Protein AF-A0AAE2ZMK6-F1 (afdb_monomer_lite)

Radius of gyration: 24.0 Å; chains: 1; bounding box: 60×50×77 Å

Secondary structure (DSSP, 8-state):
---HHHHHHHHHHHHT--HHHHHS---SHHHHHHHHHHHHHHHHHS---HHHHHHHTTT--HHHHHHHHHHHHHHTTT-HHHHHHHHHHHHHHHHHHHHGGGGGS-HHHHHHHHHTS-TTPPP---HHHHHHHHHHHHHHHHHHHHHHHHHHHHHH--PPPPPTTS---HHHHHHHHHHHHHHHHHHHTT--PPP--------

Foldseek 3Di:
DFDLLVLLVLLCVLLVHDSCLLLDPDDDCSSLVSVLLSLLLCVVVDVDQLQNSCVSSVNHDSVSSVVSNVVLVVVLVPDVVSVVSSVVSNVVRVVVVVLVVLVPPPLVVLVCCVVVDDPPDDDPQDPSSVSNNVVVVVVVVVVLVVLVVVLVVVVPDPDPDPDPPDPCPVVVVVVVVSVVSVVVSCVVVPPDDDDPPDDDDDD

Structure (mmCIF, N/CA/C/O backbone):
data_AF-A0AAE2ZMK6-F1
#
_entry.id   AF-A0AAE2ZMK6-F1
#
loop_
_atom_site.group_PDB
_atom_site.id
_atom_site.type_symbol
_atom_site.label_atom_id
_atom_site.label_alt_id
_atom_site.label_comp_id
_atom_site.label_asym_id
_atom_site.label_entity_id
_atom_site.label_seq_id
_atom_site.pdbx_PDB_ins_code
_atom_site.Cartn_x
_atom_site.Cartn_y
_atom_site.Cartn_z
_atom_site.occupancy
_atom_site.B_iso_or_equiv
_atom_site.auth_seq_id
_atom_site.auth_comp_id
_atom_site.auth_asym_id
_atom_site.auth_atom_id
_atom_site.pdbx_PDB_model_num
ATOM 1 N N . MET A 1 1 ? 10.829 8.220 -4.844 1.00 60.91 1 MET A N 1
ATOM 2 C CA . MET A 1 1 ? 9.551 8.594 -4.185 1.00 60.91 1 MET A CA 1
ATOM 3 C C . MET A 1 1 ? 8.570 7.448 -4.369 1.00 60.91 1 MET A C 1
ATOM 5 O O . MET A 1 1 ? 8.388 7.018 -5.501 1.00 60.91 1 MET A O 1
ATOM 9 N N . MET A 1 2 ? 7.989 6.928 -3.285 1.00 79.31 2 MET A N 1
ATOM 10 C CA . MET A 1 2 ? 7.072 5.781 -3.341 1.00 79.31 2 MET A CA 1
ATOM 11 C C . MET A 1 2 ? 5.738 6.165 -4.005 1.00 79.31 2 MET A C 1
ATOM 13 O O . MET A 1 2 ? 5.157 7.197 -3.671 1.00 79.31 2 MET A O 1
ATOM 17 N N . ARG A 1 3 ? 5.251 5.342 -4.944 1.00 87.00 3 ARG A N 1
ATOM 18 C CA . ARG A 1 3 ? 3.967 5.551 -5.639 1.00 87.00 3 ARG A CA 1
ATOM 19 C C . ARG A 1 3 ? 2.811 4.945 -4.839 1.00 87.00 3 ARG A C 1
ATOM 21 O O . ARG A 1 3 ? 2.956 3.864 -4.276 1.00 87.00 3 ARG A O 1
ATOM 28 N N . ILE A 1 4 ? 1.639 5.587 -4.869 1.00 91.12 4 ILE A N 1
ATOM 29 C CA . ILE A 1 4 ? 0.419 5.090 -4.197 1.00 91.12 4 ILE A CA 1
ATOM 30 C C . ILE A 1 4 ? 0.032 3.690 -4.708 1.00 91.12 4 ILE A C 1
ATOM 32 O O . ILE A 1 4 ? -0.331 2.826 -3.915 1.00 91.12 4 ILE A O 1
ATOM 36 N N . ALA A 1 5 ? 0.198 3.431 -6.011 1.00 88.50 5 ALA A N 1
ATOM 37 C CA . ALA A 1 5 ? -0.064 2.121 -6.614 1.00 88.50 5 ALA A CA 1
ATOM 38 C C . ALA A 1 5 ? 0.729 0.982 -5.943 1.00 88.50 5 ALA A C 1
ATOM 40 O O . ALA A 1 5 ? 0.173 -0.080 -5.680 1.00 88.50 5 ALA A O 1
ATOM 41 N N . ASN A 1 6 ? 1.991 1.221 -5.572 1.00 89.44 6 ASN A N 1
ATOM 42 C CA . ASN A 1 6 ? 2.826 0.216 -4.908 1.00 89.44 6 ASN A CA 1
ATOM 43 C C . ASN A 1 6 ? 2.315 -0.097 -3.495 1.00 89.44 6 ASN A C 1
ATOM 45 O O . ASN A 1 6 ? 2.388 -1.239 -3.043 1.00 89.44 6 ASN A O 1
ATOM 49 N N . ILE A 1 7 ? 1.780 0.909 -2.796 1.00 93.88 7 ILE A N 1
ATOM 50 C CA . ILE A 1 7 ? 1.168 0.732 -1.473 1.00 93.88 7 ILE A CA 1
ATOM 51 C C . ILE A 1 7 ? -0.113 -0.095 -1.605 1.00 93.88 7 ILE A C 1
ATOM 53 O O . ILE A 1 7 ? -0.292 -1.052 -0.856 1.00 93.88 7 ILE A O 1
ATOM 57 N N . ILE A 1 8 ? -0.965 0.219 -2.586 1.00 93.69 8 ILE A N 1
ATOM 58 C CA . ILE A 1 8 ? -2.185 -0.551 -2.877 1.00 93.69 8 ILE A CA 1
ATOM 59 C C . ILE A 1 8 ? -1.835 -2.011 -3.178 1.00 93.69 8 ILE A C 1
ATOM 61 O O . ILE A 1 8 ? -2.408 -2.905 -2.562 1.00 93.69 8 ILE A O 1
ATOM 65 N N . HIS A 1 9 ? -0.849 -2.251 -4.045 1.00 90.75 9 HIS A N 1
ATOM 66 C CA . HIS A 1 9 ? -0.381 -3.594 -4.384 1.00 90.75 9 HIS A CA 1
ATOM 67 C C . HIS A 1 9 ? 0.129 -4.366 -3.158 1.00 90.75 9 HIS A C 1
ATOM 69 O O . HIS A 1 9 ? -0.245 -5.510 -2.913 1.00 90.75 9 HIS A O 1
ATOM 75 N N . THR A 1 10 ? 0.929 -3.706 -2.322 1.00 91.62 10 THR A N 1
ATOM 76 C CA . THR A 1 10 ? 1.458 -4.287 -1.082 1.00 91.62 10 THR A CA 1
ATOM 77 C C . THR A 1 10 ? 0.346 -4.720 -0.127 1.00 91.62 10 THR A C 1
ATOM 79 O O . THR A 1 10 ? 0.412 -5.796 0.467 1.00 91.62 10 THR A O 1
ATOM 82 N N . VAL A 1 11 ? -0.685 -3.886 0.019 1.00 95.38 11 VAL A N 1
ATOM 83 C CA . VAL A 1 11 ? -1.840 -4.188 0.869 1.00 95.38 11 VAL A CA 1
ATOM 84 C C . VAL A 1 11 ? -2.698 -5.296 0.265 1.00 95.38 11 VAL A C 1
ATOM 86 O O . VAL A 1 11 ? -3.149 -6.165 1.010 1.00 95.38 11 VAL A O 1
ATOM 89 N N . ALA A 1 12 ? -2.894 -5.300 -1.055 1.00 92.75 12 ALA A N 1
ATOM 90 C CA . ALA A 1 12 ? -3.615 -6.347 -1.777 1.00 92.75 12 ALA A CA 1
ATOM 91 C C . ALA A 1 12 ? -3.023 -7.730 -1.474 1.00 92.75 12 ALA A C 1
ATOM 93 O O . ALA A 1 12 ? -3.721 -8.589 -0.937 1.00 92.75 12 ALA A O 1
ATOM 94 N N . ILE A 1 13 ? -1.707 -7.891 -1.664 1.00 88.56 13 ILE A N 1
ATOM 95 C CA . ILE A 1 13 ? -0.992 -9.144 -1.374 1.00 88.56 13 ILE A CA 1
ATOM 96 C C . ILE A 1 13 ? -1.178 -9.570 0.087 1.00 88.56 13 ILE A C 1
ATOM 98 O O . ILE A 1 13 ? -1.519 -10.717 0.363 1.00 88.56 13 ILE A O 1
ATOM 102 N N . ALA A 1 14 ? -0.976 -8.656 1.039 1.00 90.00 14 ALA A N 1
ATOM 103 C CA . ALA A 1 14 ? -1.010 -9.006 2.460 1.00 90.00 14 ALA A CA 1
ATOM 104 C C . ALA A 1 14 ? -2.415 -9.318 2.995 1.00 90.00 14 ALA A C 1
ATOM 106 O O . ALA A 1 14 ? -2.553 -10.023 3.992 1.00 90.00 14 ALA A O 1
ATOM 107 N N . THR A 1 15 ? -3.453 -8.762 2.370 1.00 89.69 15 THR A N 1
ATOM 108 C CA . THR A 1 15 ? -4.850 -8.959 2.787 1.00 89.69 15 THR A CA 1
ATOM 109 C C . THR A 1 15 ? -5.580 -10.013 1.958 1.00 89.69 15 THR A C 1
ATOM 111 O O . THR A 1 15 ? -6.680 -10.411 2.337 1.00 89.69 15 THR A O 1
ATOM 114 N N . GLY A 1 16 ? -4.989 -10.466 0.847 1.00 90.12 16 GLY A N 1
ATOM 115 C CA . GLY A 1 16 ? -5.628 -11.352 -0.126 1.00 90.12 16 GLY A CA 1
ATOM 116 C C . GLY A 1 16 ? -6.741 -10.679 -0.938 1.00 90.12 16 GLY A C 1
ATOM 117 O O . GLY A 1 16 ? -7.545 -11.375 -1.553 1.00 90.12 16 GLY A O 1
ATOM 118 N N . ALA A 1 17 ? -6.830 -9.347 -0.910 1.00 90.69 17 ALA A N 1
ATOM 119 C CA . ALA A 1 17 ? -7.806 -8.585 -1.683 1.00 90.69 17 ALA A CA 1
ATOM 120 C C . ALA A 1 17 ? -7.263 -8.259 -3.080 1.00 90.69 17 ALA A C 1
ATOM 122 O O . ALA A 1 17 ? -6.061 -8.067 -3.249 1.00 90.69 17 ALA A O 1
ATOM 123 N N . ASP A 1 18 ? -8.149 -8.123 -4.066 1.00 89.56 18 ASP A N 1
ATOM 124 C CA . ASP A 1 18 ? -7.772 -7.607 -5.382 1.00 89.56 18 ASP A CA 1
ATOM 125 C C . ASP A 1 18 ? -7.446 -6.103 -5.290 1.00 89.56 18 ASP A C 1
ATOM 127 O O . ASP A 1 18 ? -8.114 -5.342 -4.577 1.00 89.56 18 ASP A O 1
ATOM 131 N N . MET A 1 19 ? -6.430 -5.647 -6.029 1.00 91.06 19 MET A N 1
ATOM 132 C CA . MET A 1 19 ? -6.110 -4.223 -6.130 1.00 91.06 19 MET A CA 1
ATOM 133 C C . MET A 1 19 ? -7.313 -3.408 -6.602 1.00 91.06 19 MET A C 1
ATOM 135 O O . MET A 1 19 ? -7.592 -2.355 -6.031 1.00 91.06 19 MET A O 1
ATOM 139 N N . LEU A 1 20 ? -8.044 -3.893 -7.608 1.00 90.62 20 LEU A N 1
ATOM 140 C CA . LEU A 1 20 ? -9.212 -3.209 -8.157 1.00 90.62 20 LEU A CA 1
ATOM 141 C C . LEU A 1 20 ? -10.307 -3.059 -7.103 1.00 90.62 20 LEU A C 1
ATOM 143 O O . LEU A 1 20 ? -10.926 -2.001 -7.007 1.00 90.62 20 LEU A O 1
ATOM 147 N N . ASP A 1 21 ? -10.500 -4.067 -6.255 1.00 91.00 21 ASP A N 1
ATOM 148 C CA . ASP A 1 21 ? -11.472 -4.011 -5.166 1.00 91.00 21 ASP A CA 1
ATOM 149 C C . ASP A 1 21 ? -11.091 -2.963 -4.107 1.00 91.00 21 ASP A C 1
ATOM 151 O O . ASP A 1 21 ? -11.966 -2.240 -3.605 1.00 91.00 21 ASP A O 1
ATOM 155 N N . ILE A 1 22 ? -9.794 -2.812 -3.817 1.00 94.19 22 ILE A N 1
ATOM 156 C CA . ILE A 1 22 ? -9.275 -1.773 -2.918 1.00 94.19 22 ILE A CA 1
ATOM 157 C C . ILE A 1 22 ? -9.597 -0.373 -3.452 1.00 94.19 22 ILE A C 1
ATOM 159 O O . ILE A 1 22 ? -10.013 0.482 -2.668 1.00 94.19 22 ILE A O 1
ATOM 163 N N . VAL A 1 23 ? -9.461 -0.133 -4.759 1.00 93.62 23 VAL A N 1
ATOM 164 C CA . VAL A 1 23 ? -9.741 1.187 -5.361 1.00 93.62 23 VAL A CA 1
ATOM 165 C C . VAL A 1 23 ? -11.221 1.393 -5.708 1.00 93.62 23 VAL A C 1
ATOM 167 O O . VAL A 1 23 ? -11.651 2.528 -5.883 1.00 93.62 23 VAL A O 1
ATOM 170 N N . SER A 1 24 ? -12.010 0.322 -5.806 1.00 91.19 24 SER A N 1
ATOM 171 C CA . SER A 1 24 ? -13.417 0.380 -6.221 1.00 91.19 24 SER A CA 1
ATOM 172 C C . SER A 1 24 ? -14.329 1.138 -5.245 1.00 91.19 24 SER A C 1
ATOM 174 O O . SER A 1 24 ? -13.993 1.408 -4.090 1.00 91.19 24 SER A O 1
ATOM 176 N N . ASP A 1 25 ? -15.552 1.417 -5.691 1.00 89.81 25 ASP A N 1
ATOM 177 C CA . ASP A 1 25 ? -16.647 1.930 -4.865 1.00 89.81 25 ASP A CA 1
ATOM 178 C C . ASP A 1 25 ? -17.393 0.831 -4.080 1.00 89.81 25 ASP A C 1
ATOM 180 O O . ASP A 1 25 ? -18.317 1.135 -3.313 1.00 89.81 25 ASP A O 1
ATOM 184 N N . ARG A 1 26 ? -16.983 -0.443 -4.222 1.00 90.19 26 ARG A N 1
ATOM 185 C CA . ARG A 1 26 ? -17.627 -1.575 -3.549 1.00 90.19 26 ARG A CA 1
ATOM 186 C C . ARG A 1 26 ? -17.621 -1.375 -2.042 1.00 90.19 26 ARG A C 1
ATOM 188 O O . ARG A 1 26 ? -16.618 -0.987 -1.425 1.00 90.19 26 ARG A O 1
ATOM 195 N N . ARG A 1 27 ? -18.777 -1.654 -1.445 1.00 87.00 27 ARG A N 1
ATOM 196 C CA . ARG A 1 27 ? -19.050 -1.470 -0.019 1.00 87.00 27 ARG A CA 1
ATOM 197 C C . ARG A 1 27 ? -19.086 -2.819 0.683 1.00 87.00 27 ARG A C 1
ATOM 199 O O . ARG A 1 27 ? -19.459 -3.827 0.097 1.00 87.00 27 ARG A O 1
ATOM 206 N N . GLY A 1 28 ? -18.728 -2.817 1.959 1.00 90.94 28 GLY A N 1
ATOM 207 C CA . GLY A 1 28 ? -18.725 -4.006 2.806 1.00 90.94 28 GLY A CA 1
ATOM 208 C C . GLY A 1 28 ? -17.393 -4.174 3.538 1.00 90.94 28 GLY A C 1
ATOM 209 O O . GLY A 1 28 ? -16.380 -3.644 3.081 1.00 90.94 28 GLY A O 1
ATOM 210 N N . PRO A 1 29 ? -17.363 -4.891 4.675 1.00 88.69 29 PRO A N 1
ATOM 211 C CA . PRO A 1 29 ? -16.167 -4.993 5.513 1.00 88.69 29 PRO A CA 1
ATOM 212 C C . PRO A 1 29 ? -14.964 -5.607 4.786 1.00 88.69 29 PRO A C 1
ATOM 214 O O . PRO A 1 29 ? -13.842 -5.147 4.985 1.00 88.69 29 PRO A O 1
ATOM 217 N N . ALA A 1 30 ? -15.215 -6.592 3.916 1.00 89.06 30 ALA A N 1
ATOM 218 C CA . ALA A 1 30 ? -14.191 -7.297 3.146 1.00 89.06 30 ALA A CA 1
ATOM 219 C C . ALA A 1 30 ? -13.421 -6.382 2.178 1.00 89.06 30 ALA A C 1
ATOM 221 O O . ALA A 1 30 ? -12.231 -6.580 1.977 1.00 89.06 30 ALA A O 1
ATOM 222 N N . PHE A 1 31 ? -14.070 -5.344 1.640 1.00 92.62 31 PHE A N 1
ATOM 223 C CA . PHE A 1 31 ? -13.451 -4.382 0.718 1.00 92.62 31 PHE A CA 1
ATOM 224 C C . PHE A 1 31 ? -12.986 -3.114 1.443 1.00 92.62 31 PHE A C 1
ATOM 226 O O . PHE A 1 31 ? -11.905 -2.583 1.191 1.00 92.62 31 PHE A O 1
ATOM 233 N N . ALA A 1 32 ? -13.793 -2.634 2.394 1.00 93.81 32 ALA A N 1
ATOM 234 C CA . ALA A 1 32 ? -13.528 -1.396 3.111 1.00 93.81 32 ALA A CA 1
ATOM 235 C C . ALA A 1 32 ? -12.319 -1.509 4.047 1.00 93.81 32 ALA A C 1
ATOM 237 O O . ALA A 1 32 ? -11.568 -0.546 4.172 1.00 93.81 32 ALA A O 1
ATOM 238 N N . ARG A 1 33 ? -12.102 -2.660 4.703 1.00 94.88 33 ARG A N 1
ATOM 239 C CA . ARG A 1 33 ? -10.979 -2.817 5.641 1.00 94.88 33 ARG A CA 1
ATOM 240 C C . ARG A 1 33 ? -9.619 -2.754 4.922 1.00 94.88 33 ARG A C 1
ATOM 242 O O . ARG A 1 33 ? -8.824 -1.902 5.321 1.00 94.88 33 ARG A O 1
ATOM 249 N N . PRO A 1 34 ? -9.359 -3.517 3.839 1.00 96.62 34 PRO A N 1
ATOM 250 C CA . PRO A 1 34 ? -8.149 -3.345 3.027 1.00 96.62 34 PRO A CA 1
ATOM 251 C C . PRO A 1 34 ? -7.987 -1.922 2.477 1.00 96.62 34 PRO A C 1
ATOM 253 O O . PRO A 1 34 ? -6.903 -1.347 2.562 1.00 96.62 34 PRO A O 1
ATOM 256 N N . ARG A 1 35 ? -9.076 -1.299 2.001 1.00 97.00 35 ARG A N 1
ATOM 257 C CA . ARG A 1 35 ? -9.066 0.089 1.510 1.00 97.00 35 ARG A CA 1
ATOM 258 C C . ARG A 1 35 ? -8.652 1.101 2.571 1.00 97.00 35 ARG A C 1
ATOM 260 O O . ARG A 1 35 ? -7.802 1.948 2.309 1.00 97.00 35 ARG A O 1
ATOM 267 N N . HIS A 1 36 ? -9.209 1.007 3.776 1.00 97.25 36 HIS A N 1
ATOM 268 C CA . HIS A 1 36 ? -8.837 1.900 4.869 1.00 97.25 36 HIS A CA 1
ATOM 269 C C . HIS A 1 36 ? -7.377 1.705 5.288 1.00 97.25 36 HIS A C 1
ATOM 271 O O . HIS A 1 36 ? -6.686 2.691 5.537 1.00 97.25 36 HIS A O 1
ATOM 277 N N . ILE A 1 37 ? -6.888 0.458 5.310 1.00 97.75 37 ILE A N 1
ATOM 278 C CA . ILE A 1 37 ? -5.475 0.159 5.581 1.00 97.75 37 ILE A CA 1
ATOM 279 C C . ILE A 1 37 ? -4.577 0.809 4.519 1.00 97.75 37 ILE A C 1
ATOM 281 O O . ILE A 1 37 ? -3.606 1.478 4.869 1.00 97.75 37 ILE A O 1
ATOM 285 N N . ALA A 1 38 ? -4.925 0.687 3.235 1.00 97.31 38 ALA A N 1
ATOM 286 C CA . ALA A 1 38 ? -4.174 1.305 2.145 1.00 97.31 38 ALA A CA 1
ATOM 287 C C . ALA A 1 38 ? -4.157 2.842 2.232 1.00 97.31 38 ALA A C 1
ATOM 289 O O . ALA A 1 38 ? -3.100 3.452 2.061 1.00 97.31 38 ALA A O 1
ATOM 290 N N . MET A 1 39 ? -5.285 3.483 2.561 1.00 97.44 39 MET A N 1
ATOM 291 C CA . MET A 1 39 ? -5.353 4.937 2.778 1.00 97.44 39 MET A CA 1
ATOM 292 C C . MET A 1 39 ? -4.500 5.388 3.968 1.00 97.44 39 MET A C 1
ATOM 294 O O . MET A 1 39 ? -3.762 6.368 3.858 1.00 97.44 39 MET A O 1
ATOM 298 N N . PHE A 1 40 ? -4.567 4.656 5.085 1.00 98.19 40 PHE A N 1
ATOM 299 C CA . PHE A 1 40 ? -3.743 4.902 6.267 1.00 98.19 40 PHE A CA 1
ATOM 300 C C . PHE A 1 40 ? -2.250 4.818 5.939 1.00 98.19 40 PHE A C 1
ATOM 302 O O . PHE A 1 40 ? -1.510 5.764 6.195 1.00 98.19 40 PHE A O 1
ATOM 309 N N . LEU A 1 41 ? -1.814 3.733 5.295 1.00 97.00 41 LEU A N 1
ATOM 310 C CA . LEU A 1 41 ? -0.414 3.558 4.907 1.00 97.00 41 LEU A CA 1
ATOM 311 C C . LEU A 1 41 ? 0.038 4.606 3.892 1.00 97.00 41 LEU A C 1
ATOM 313 O O . LEU A 1 41 ? 1.144 5.120 4.005 1.00 97.00 41 LEU A O 1
ATOM 317 N N . THR A 1 42 ? -0.820 4.990 2.946 1.00 96.62 42 THR A N 1
ATOM 318 C CA . THR A 1 42 ? -0.497 6.067 2.002 1.00 96.62 42 THR A CA 1
ATOM 319 C C . THR A 1 42 ? -0.254 7.380 2.738 1.00 96.62 42 THR A C 1
ATOM 321 O O . THR A 1 42 ? 0.730 8.063 2.458 1.00 96.62 42 THR A O 1
ATOM 324 N N . LYS A 1 43 ? -1.103 7.722 3.714 1.00 96.31 43 LYS A N 1
ATOM 325 C CA . LYS A 1 43 ? -0.950 8.953 4.498 1.00 96.31 43 LYS A CA 1
ATOM 326 C C . LYS A 1 43 ? 0.333 8.972 5.332 1.00 96.31 43 LYS A C 1
ATOM 328 O O . LYS A 1 43 ? 0.914 10.048 5.474 1.00 96.31 43 LYS A O 1
ATOM 333 N N . GLU A 1 44 ? 0.738 7.819 5.859 1.00 94.81 44 GLU A N 1
ATOM 334 C CA . GLU A 1 44 ? 1.904 7.652 6.736 1.00 94.81 44 GLU A CA 1
ATOM 335 C C . GLU A 1 44 ? 3.229 7.541 5.969 1.00 94.81 44 GLU A C 1
ATOM 337 O O . GLU A 1 44 ? 4.244 8.068 6.414 1.00 94.81 44 GLU A O 1
ATOM 342 N N . CYS A 1 45 ? 3.234 6.856 4.824 1.00 92.88 45 CYS A N 1
ATOM 343 C CA . CYS A 1 45 ? 4.449 6.540 4.068 1.00 92.88 45 CYS A CA 1
ATOM 344 C C . CYS A 1 45 ? 4.728 7.523 2.918 1.00 92.88 45 CYS A C 1
ATOM 346 O O . CYS A 1 45 ? 5.749 7.402 2.242 1.00 92.88 45 CYS A O 1
ATOM 348 N N . THR A 1 46 ? 3.832 8.481 2.655 1.00 92.38 46 THR A N 1
ATOM 349 C CA . THR A 1 46 ? 3.988 9.465 1.572 1.00 92.38 46 THR A CA 1
ATOM 350 C C . THR A 1 46 ? 3.623 10.880 2.038 1.00 92.38 46 THR A C 1
ATOM 352 O O . THR A 1 46 ? 2.809 11.044 2.951 1.00 92.38 46 THR A O 1
ATOM 355 N N . PRO A 1 47 ? 4.163 11.936 1.398 1.00 92.81 47 PRO A N 1
ATOM 356 C CA . PRO A 1 47 ? 3.790 13.317 1.704 1.00 92.81 47 PRO A CA 1
ATOM 357 C C . PRO A 1 47 ? 2.417 13.723 1.137 1.00 92.81 47 PRO A C 1
ATOM 359 O O . PRO A 1 47 ? 2.048 14.890 1.244 1.00 92.81 47 PRO A O 1
ATOM 362 N N . CYS A 1 48 ? 1.649 12.796 0.551 1.00 94.00 48 CYS A N 1
ATOM 363 C CA . CYS A 1 48 ? 0.360 13.099 -0.060 1.00 94.00 48 CYS A CA 1
ATOM 364 C C . CYS A 1 48 ? -0.654 13.649 0.957 1.00 94.00 48 CYS A C 1
ATOM 366 O O . CYS A 1 48 ? -0.753 13.212 2.115 1.00 94.00 48 CYS A O 1
ATOM 368 N N . THR A 1 49 ? -1.439 14.614 0.498 1.00 96.38 49 THR A N 1
ATOM 369 C CA . THR A 1 49 ? -2.575 15.202 1.207 1.00 96.38 49 THR A CA 1
ATOM 370 C C . THR A 1 49 ? -3.788 14.271 1.169 1.00 96.38 49 THR A C 1
ATOM 372 O O . THR A 1 49 ? -3.907 13.413 0.298 1.00 96.38 49 THR A O 1
ATOM 375 N N . TYR A 1 50 ? -4.750 14.461 2.080 1.00 97.06 50 TYR A N 1
ATOM 376 C CA . TYR A 1 50 ? -5.999 13.680 2.071 1.00 97.06 50 TYR A CA 1
ATOM 377 C C . TYR A 1 50 ? -6.763 13.779 0.745 1.00 97.06 50 TYR A C 1
ATOM 379 O O . TYR A 1 50 ? -7.435 12.828 0.358 1.00 97.06 50 TYR A O 1
ATOM 387 N N . ARG A 1 51 ? -6.648 14.915 0.048 1.00 95.94 51 ARG A N 1
ATOM 388 C CA . ARG A 1 51 ? -7.274 15.122 -1.258 1.00 95.94 51 ARG A CA 1
ATOM 389 C C . ARG A 1 51 ? -6.585 14.309 -2.352 1.00 95.94 51 ARG A C 1
ATOM 391 O O . ARG A 1 51 ? -7.267 13.576 -3.049 1.00 95.94 51 ARG A O 1
ATOM 398 N N . GLU A 1 52 ? -5.257 14.375 -2.444 1.00 95.69 52 GLU A N 1
ATOM 399 C CA . GLU A 1 52 ? -4.486 13.591 -3.425 1.00 95.69 52 GLU A CA 1
ATOM 400 C C . GLU A 1 52 ? -4.667 12.083 -3.220 1.00 95.69 52 GLU A C 1
ATOM 402 O O . GLU A 1 52 ? -4.750 11.322 -4.181 1.00 95.69 52 GLU A O 1
ATOM 407 N N . ILE A 1 53 ? -4.777 11.649 -1.960 1.00 96.12 53 ILE A N 1
ATOM 408 C CA . ILE A 1 53 ? -5.130 10.266 -1.642 1.00 96.12 53 ILE A CA 1
ATOM 409 C C . ILE A 1 53 ? -6.548 9.976 -2.147 1.00 96.12 53 ILE A C 1
ATOM 411 O O . ILE A 1 53 ? -6.743 9.006 -2.864 1.00 96.12 53 ILE A O 1
ATOM 415 N N . GLY A 1 54 ? -7.536 10.820 -1.847 1.00 95.25 54 GLY A N 1
ATOM 416 C CA . GLY A 1 54 ? -8.909 10.640 -2.337 1.00 95.25 54 GLY A CA 1
ATOM 417 C C . GLY A 1 54 ? -8.991 10.502 -3.860 1.00 95.25 54 GLY A C 1
ATOM 418 O O . GLY A 1 54 ? -9.642 9.584 -4.359 1.00 95.25 54 GLY A O 1
ATOM 419 N N . ASP A 1 55 ? -8.251 11.339 -4.589 1.00 94.38 55 ASP A N 1
ATOM 420 C CA . ASP A 1 55 ? -8.151 11.299 -6.050 1.00 94.38 55 ASP A CA 1
ATOM 421 C C . ASP A 1 55 ? -7.611 9.949 -6.558 1.00 94.38 55 ASP A C 1
ATOM 423 O O . ASP A 1 55 ? -8.144 9.400 -7.525 1.00 94.38 55 ASP A O 1
ATOM 427 N N . ALA A 1 56 ? -6.619 9.370 -5.874 1.00 91.94 56 ALA A N 1
ATOM 428 C CA . ALA A 1 56 ? -6.047 8.064 -6.213 1.00 91.94 56 ALA A CA 1
ATOM 429 C C . ALA A 1 56 ? -6.968 6.875 -5.883 1.00 91.94 56 ALA A C 1
ATOM 431 O O . ALA A 1 56 ? -6.874 5.831 -6.525 1.00 91.94 56 ALA A O 1
ATOM 432 N N . PHE A 1 57 ? -7.872 7.023 -4.912 1.00 94.00 57 PHE A N 1
ATOM 433 C CA . PHE A 1 57 ? -8.836 5.997 -4.509 1.00 94.00 57 PHE A CA 1
ATOM 434 C C . PHE A 1 57 ? -10.224 6.281 -5.104 1.00 94.00 57 PHE A C 1
ATOM 436 O O . PHE A 1 57 ? -11.195 6.424 -4.372 1.00 94.00 57 PHE A O 1
ATOM 443 N N . ASN A 1 58 ? -10.318 6.385 -6.434 1.00 91.44 58 ASN A N 1
ATOM 444 C CA . ASN A 1 58 ? -11.573 6.613 -7.170 1.00 91.44 58 ASN A CA 1
ATOM 445 C C . ASN A 1 58 ? -12.295 7.929 -6.808 1.00 91.44 58 ASN A C 1
ATOM 447 O O . ASN A 1 58 ? -13.518 7.968 -6.661 1.00 91.44 58 ASN A O 1
ATOM 451 N N . LYS A 1 59 ? -11.531 9.024 -6.676 1.00 91.00 59 LYS A N 1
ATOM 452 C CA . LYS A 1 59 ? -12.048 10.381 -6.399 1.00 91.00 59 LYS A CA 1
ATOM 453 C C . LYS A 1 59 ? -12.927 10.453 -5.147 1.00 91.00 59 LYS A C 1
ATOM 455 O O . LYS A 1 59 ? -13.918 11.187 -5.107 1.00 91.00 59 LYS A O 1
ATOM 460 N N . LEU A 1 60 ? -12.574 9.681 -4.123 1.00 90.88 60 LEU A N 1
ATOM 461 C CA . LEU A 1 60 ? -13.251 9.736 -2.836 1.00 90.88 60 LEU A CA 1
ATOM 462 C C . LEU A 1 60 ? -13.049 11.103 -2.185 1.00 90.88 60 LEU A C 1
ATOM 464 O O . LEU A 1 60 ? -11.981 11.709 -2.275 1.00 90.88 60 LEU A O 1
ATOM 468 N N . ASP A 1 61 ? -14.078 11.576 -1.482 1.00 94.81 61 ASP A N 1
ATOM 469 C CA . ASP A 1 61 ? -13.971 12.837 -0.764 1.00 94.81 61 ASP A CA 1
ATOM 470 C C . ASP A 1 61 ? -12.900 12.748 0.334 1.00 94.81 61 ASP A C 1
ATOM 472 O O . ASP A 1 61 ? -12.794 11.756 1.062 1.00 94.81 61 ASP A O 1
ATOM 476 N N . HIS A 1 62 ? -12.123 13.818 0.487 1.00 94.88 62 HIS A N 1
ATOM 477 C CA . HIS A 1 62 ? -11.040 13.912 1.462 1.00 94.88 62 HIS A CA 1
ATOM 478 C C . HIS A 1 62 ? -11.495 13.622 2.909 1.00 94.88 62 HIS A C 1
ATOM 480 O O . HIS A 1 62 ? -10.703 13.107 3.701 1.00 94.88 62 HIS A O 1
ATOM 486 N N . SER A 1 63 ? -12.761 13.897 3.261 1.00 96.56 63 SER A N 1
ATOM 487 C CA . SER A 1 63 ? -13.326 13.539 4.569 1.00 96.56 63 SER A CA 1
ATOM 488 C C . SER A 1 63 ? -13.475 12.025 4.752 1.00 96.56 63 SER A C 1
ATOM 490 O O . SER A 1 63 ? -13.252 11.524 5.853 1.00 96.56 63 SER A O 1
ATOM 492 N N . THR A 1 64 ? -13.745 11.277 3.674 1.00 94.56 64 THR A N 1
ATOM 493 C CA . THR A 1 64 ? -13.760 9.803 3.682 1.00 94.56 64 THR A CA 1
ATOM 494 C C . THR A 1 64 ? -12.367 9.253 3.961 1.00 94.56 64 THR A C 1
ATOM 496 O O . THR A 1 64 ? -12.207 8.360 4.792 1.00 94.56 64 THR A O 1
ATOM 499 N N . VAL A 1 65 ? -11.343 9.822 3.318 1.00 96.94 65 VAL A N 1
ATOM 500 C CA . VAL A 1 65 ? -9.949 9.429 3.562 1.00 96.94 65 VAL A CA 1
ATOM 501 C C . VAL A 1 65 ? -9.554 9.736 5.002 1.00 96.94 65 VAL A C 1
ATOM 503 O O . VAL A 1 65 ? -9.000 8.878 5.686 1.00 96.94 65 VAL A O 1
ATOM 506 N N . ARG A 1 66 ? -9.877 10.936 5.496 1.00 97.75 66 ARG A N 1
ATOM 507 C CA . ARG A 1 66 ? -9.612 11.321 6.885 1.00 97.75 66 ARG A CA 1
ATOM 508 C C . ARG A 1 66 ? -10.268 10.352 7.871 1.00 97.75 66 ARG A C 1
ATOM 510 O O . ARG A 1 66 ? -9.594 9.882 8.782 1.00 97.75 66 ARG A O 1
ATOM 517 N N . TYR A 1 67 ? -11.539 10.014 7.655 1.00 96.69 67 TYR A N 1
ATOM 518 C CA . TYR A 1 67 ? -12.249 9.031 8.471 1.00 96.69 67 TYR A CA 1
ATOM 519 C C . TYR A 1 67 ? -11.545 7.667 8.462 1.00 96.69 67 TYR A C 1
ATOM 521 O O . TYR A 1 67 ? -11.340 7.077 9.520 1.00 96.69 67 TYR A O 1
ATOM 529 N N . ALA A 1 68 ? -11.136 7.173 7.289 1.00 96.69 68 ALA A N 1
ATOM 530 C CA . ALA A 1 68 ? -10.432 5.899 7.164 1.00 96.69 68 ALA A CA 1
ATOM 531 C C . ALA A 1 68 ? -9.104 5.886 7.940 1.00 96.69 68 ALA A C 1
ATOM 533 O O . ALA A 1 68 ? -8.810 4.927 8.657 1.00 96.69 68 ALA A O 1
ATOM 534 N N . VAL A 1 69 ? -8.331 6.970 7.834 1.00 98.00 69 VAL A N 1
ATOM 535 C CA . VAL A 1 69 ? -7.050 7.143 8.531 1.00 98.00 69 VAL A CA 1
ATOM 536 C C . VAL A 1 69 ? -7.256 7.179 10.047 1.00 98.00 69 VAL A C 1
ATOM 538 O O . VAL A 1 69 ? -6.603 6.429 10.769 1.00 98.00 69 VAL A O 1
ATOM 541 N N . GLU A 1 70 ? -8.190 7.999 10.537 1.00 97.75 70 GLU A N 1
ATOM 542 C CA . GLU A 1 70 ? -8.506 8.104 11.969 1.00 97.75 70 GLU A CA 1
ATOM 543 C C . GLU A 1 70 ? -9.029 6.773 12.532 1.00 97.75 70 GLU A C 1
ATOM 545 O O . GLU A 1 70 ? -8.632 6.359 13.626 1.00 97.75 70 GLU A O 1
ATOM 550 N N . LYS A 1 71 ? -9.859 6.057 11.763 1.00 96.88 71 LYS A N 1
ATOM 551 C CA . LYS A 1 71 ? -10.375 4.738 12.134 1.00 96.88 71 LYS A CA 1
ATOM 552 C C . LYS A 1 71 ? -9.249 3.727 12.334 1.00 96.88 71 LYS A C 1
ATOM 554 O O . LYS A 1 71 ? -9.148 3.167 13.424 1.00 96.88 71 LYS A O 1
ATOM 559 N N . ILE A 1 72 ? -8.368 3.541 11.350 1.00 97.88 72 ILE A N 1
ATOM 560 C CA . ILE A 1 72 ? -7.240 2.604 11.478 1.00 97.88 72 ILE A CA 1
ATOM 561 C C . ILE A 1 72 ? -6.294 3.035 12.605 1.00 97.88 72 ILE A C 1
ATOM 563 O O . ILE A 1 72 ? -5.880 2.200 13.407 1.00 97.88 72 ILE A O 1
ATOM 567 N N . ALA A 1 73 ? -6.023 4.336 12.752 1.00 97.25 73 ALA A N 1
ATOM 568 C CA . ALA A 1 73 ? -5.208 4.854 13.852 1.00 97.25 73 ALA A CA 1
ATOM 569 C C . ALA A 1 73 ? -5.801 4.546 15.241 1.00 97.25 73 ALA A C 1
ATOM 571 O O . ALA A 1 73 ? -5.057 4.361 16.208 1.00 97.25 73 ALA A O 1
ATOM 572 N N . SER A 1 74 ? -7.131 4.503 15.359 1.00 97.31 74 SER A N 1
ATOM 573 C CA . SER A 1 74 ? -7.818 4.127 16.596 1.00 97.31 74 SER A CA 1
ATOM 574 C C . SER A 1 74 ? -7.789 2.615 16.838 1.00 97.31 74 SER A C 1
ATOM 576 O O . SER A 1 74 ? -7.465 2.190 17.945 1.00 97.31 74 SER A O 1
ATOM 578 N N . GLU A 1 75 ? -8.033 1.810 15.799 1.00 96.50 75 GLU A N 1
ATOM 579 C CA . GLU A 1 75 ? -8.053 0.345 15.875 1.00 96.50 75 GLU A CA 1
ATOM 580 C C . GLU A 1 75 ? -6.666 -0.230 16.200 1.00 96.50 75 GLU A C 1
ATOM 582 O O . GLU A 1 75 ? -6.570 -1.167 16.982 1.00 96.50 75 GLU A O 1
ATOM 587 N N . ILE A 1 76 ? -5.573 0.369 15.710 1.00 97.06 76 ILE A N 1
ATOM 588 C CA . ILE A 1 76 ? -4.193 -0.056 16.033 1.00 97.06 76 ILE A CA 1
ATOM 589 C C . ILE A 1 76 ? -3.905 -0.015 17.547 1.00 97.06 76 ILE A C 1
ATOM 591 O O . ILE A 1 76 ? -3.056 -0.758 18.045 1.00 97.06 76 ILE A O 1
ATOM 595 N N . LYS A 1 77 ? -4.593 0.854 18.302 1.00 95.94 77 LYS A N 1
ATOM 596 C CA . LYS A 1 77 ? -4.403 0.975 19.757 1.00 95.94 77 LYS A CA 1
ATOM 597 C C . LYS A 1 77 ? -5.032 -0.184 20.528 1.00 95.94 77 LYS A C 1
ATOM 599 O O . LYS A 1 77 ? -4.607 -0.449 21.649 1.00 95.94 77 LYS A O 1
ATOM 604 N N . THR A 1 78 ? -6.041 -0.838 19.960 1.00 96.50 78 THR A N 1
ATOM 605 C CA . THR A 1 78 ? -6.838 -1.873 20.632 1.00 96.50 78 THR A CA 1
ATOM 606 C C . THR A 1 78 ? -6.634 -3.262 20.028 1.00 96.50 78 THR A C 1
ATOM 608 O O . THR A 1 78 ? -6.651 -4.246 20.762 1.00 96.50 78 THR A O 1
ATOM 611 N N . ASP A 1 79 ? -6.394 -3.356 18.720 1.00 96.31 79 ASP A N 1
ATOM 612 C CA . ASP A 1 79 ? -6.165 -4.597 17.980 1.00 96.31 79 ASP A CA 1
ATOM 613 C C . ASP A 1 79 ? -4.658 -4.823 17.765 1.00 96.31 79 ASP A C 1
ATOM 615 O O . ASP A 1 79 ? -4.000 -4.175 16.943 1.00 96.31 79 ASP A O 1
ATOM 619 N N . ALA A 1 80 ? -4.095 -5.766 18.527 1.00 95.62 80 ALA A N 1
ATOM 620 C CA . ALA A 1 80 ? -2.689 -6.141 18.415 1.00 95.62 80 ALA A CA 1
ATOM 621 C C . ALA A 1 80 ? -2.349 -6.774 17.055 1.00 95.62 80 ALA A C 1
ATOM 623 O O . ALA A 1 80 ? -1.281 -6.483 16.520 1.00 95.62 80 ALA A O 1
ATOM 624 N N . GLY A 1 81 ? -3.257 -7.563 16.473 1.00 95.06 81 GLY A N 1
ATOM 625 C CA . GLY A 1 81 ? -3.034 -8.204 15.178 1.00 95.06 81 GLY A CA 1
ATOM 626 C C . GLY A 1 81 ? -2.995 -7.1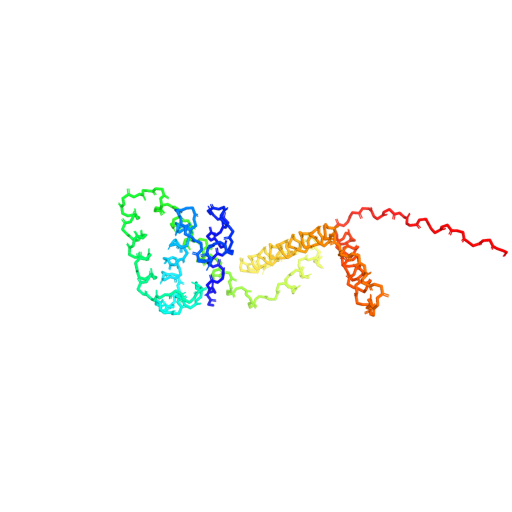82 14.044 1.00 95.06 81 GLY A C 1
ATOM 627 O O . GLY A 1 81 ? -2.113 -7.230 13.187 1.00 95.06 81 GLY A O 1
ATOM 628 N N . LEU A 1 82 ? -3.886 -6.185 14.077 1.00 95.00 82 LEU A N 1
ATOM 629 C CA . LEU A 1 82 ? -3.842 -5.072 13.126 1.00 95.00 82 LEU A CA 1
ATOM 630 C C . LEU A 1 82 ? -2.554 -4.254 13.271 1.00 95.00 82 LEU A C 1
ATOM 632 O O . LEU A 1 82 ? -1.947 -3.875 12.271 1.00 95.00 82 LEU A O 1
ATOM 636 N N . ARG A 1 83 ? -2.118 -3.985 14.505 1.00 96.88 83 ARG A N 1
ATOM 637 C CA . ARG A 1 83 ? -0.867 -3.261 14.769 1.00 96.88 83 ARG A CA 1
ATOM 638 C C . ARG A 1 83 ? 0.351 -3.991 14.204 1.00 96.88 83 ARG A C 1
ATOM 640 O O . ARG A 1 83 ? 1.201 -3.348 13.587 1.00 96.88 83 ARG A O 1
ATOM 647 N N . GLU A 1 84 ? 0.432 -5.305 14.388 1.00 95.25 84 GLU A N 1
ATOM 648 C CA . GLU A 1 84 ? 1.503 -6.133 13.822 1.00 95.25 84 GLU A CA 1
ATOM 649 C C . GLU A 1 84 ? 1.476 -6.114 12.292 1.00 95.25 84 GLU A C 1
ATOM 651 O O . GLU A 1 84 ? 2.500 -5.824 11.671 1.00 95.25 84 GLU A O 1
ATOM 656 N N . LEU A 1 85 ? 0.299 -6.299 11.685 1.00 94.19 85 LEU A N 1
ATOM 657 C CA . LEU A 1 85 ? 0.117 -6.223 10.234 1.00 94.19 85 LEU A CA 1
ATOM 658 C C . LEU A 1 85 ? 0.584 -4.874 9.668 1.00 94.19 85 LEU A C 1
ATOM 660 O O . LEU A 1 85 ? 1.354 -4.830 8.712 1.00 94.19 85 LEU A O 1
ATOM 664 N N . ILE A 1 86 ? 0.154 -3.763 10.271 1.00 97.00 86 ILE A N 1
ATOM 665 C CA . ILE A 1 86 ? 0.541 -2.413 9.841 1.00 97.00 86 ILE A CA 1
ATOM 666 C C . ILE A 1 86 ? 2.046 -2.191 9.991 1.00 97.00 86 ILE A C 1
ATOM 668 O O . ILE A 1 86 ? 2.662 -1.589 9.114 1.00 97.00 86 ILE A O 1
ATOM 672 N N . THR A 1 87 ? 2.651 -2.688 11.070 1.00 95.00 87 THR A N 1
ATOM 673 C CA . THR A 1 87 ? 4.101 -2.579 11.291 1.00 95.00 87 THR A CA 1
ATOM 674 C C . THR A 1 87 ? 4.876 -3.340 10.215 1.00 95.00 87 THR A C 1
ATOM 676 O O . THR A 1 87 ? 5.804 -2.791 9.622 1.00 95.00 87 THR A O 1
ATOM 679 N N . ALA A 1 88 ? 4.453 -4.567 9.903 1.00 92.25 88 ALA A N 1
ATOM 680 C CA . ALA A 1 88 ? 5.050 -5.377 8.846 1.00 92.25 88 ALA A CA 1
ATOM 681 C C . ALA A 1 88 ? 4.897 -4.721 7.461 1.00 92.25 88 ALA A C 1
ATOM 683 O O . ALA A 1 88 ? 5.855 -4.656 6.689 1.00 92.25 88 ALA A O 1
ATOM 684 N N . LEU A 1 89 ? 3.714 -4.173 7.160 1.00 94.31 89 LEU A N 1
ATOM 685 C CA . LEU A 1 89 ? 3.450 -3.460 5.909 1.00 94.31 89 LEU A CA 1
ATOM 686 C C . LEU A 1 89 ? 4.316 -2.206 5.769 1.00 94.31 89 LEU A C 1
ATOM 688 O O . LEU A 1 89 ? 4.915 -2.009 4.714 1.00 94.31 89 LEU A O 1
ATOM 692 N N . LYS A 1 90 ? 4.433 -1.388 6.824 1.00 94.19 90 LYS A N 1
ATOM 693 C CA . LYS A 1 90 ? 5.308 -0.205 6.829 1.00 94.19 90 LYS A CA 1
ATOM 694 C C . LYS A 1 90 ? 6.760 -0.585 6.548 1.00 94.19 90 LYS A C 1
ATOM 696 O O . LYS A 1 90 ? 7.348 -0.025 5.629 1.00 94.19 90 LYS A O 1
ATOM 701 N N . ALA A 1 91 ? 7.292 -1.590 7.246 1.00 89.06 91 ALA A N 1
ATOM 702 C CA . ALA A 1 91 ? 8.653 -2.073 7.016 1.00 89.06 91 ALA A CA 1
ATOM 703 C C . ALA A 1 91 ? 8.857 -2.553 5.567 1.00 89.06 91 ALA A C 1
ATOM 705 O O . ALA A 1 91 ? 9.866 -2.244 4.936 1.00 89.06 91 ALA A O 1
ATOM 706 N N . SER A 1 92 ? 7.874 -3.259 5.002 1.00 87.50 92 SER A N 1
ATOM 707 C CA . SER A 1 92 ? 7.922 -3.729 3.615 1.00 87.50 92 SER A CA 1
ATOM 708 C C . SER A 1 92 ? 7.875 -2.589 2.582 1.00 87.50 92 SER A C 1
ATOM 710 O O . SER A 1 92 ? 8.529 -2.659 1.538 1.00 87.50 92 SER A O 1
ATOM 712 N N . ILE A 1 93 ? 7.112 -1.527 2.857 1.00 89.81 93 ILE A N 1
ATOM 713 C CA . ILE A 1 93 ? 7.038 -0.326 2.010 1.00 89.81 93 ILE A CA 1
ATOM 714 C C . ILE A 1 93 ? 8.337 0.481 2.110 1.00 89.81 93 ILE A C 1
ATOM 716 O O . ILE A 1 93 ? 8.876 0.910 1.090 1.00 89.81 93 ILE A O 1
ATOM 720 N N . GLU A 1 94 ? 8.870 0.674 3.315 1.00 86.44 94 GLU A N 1
ATOM 721 C CA . GLU A 1 94 ? 10.142 1.367 3.541 1.00 86.44 94 GLU A CA 1
ATOM 722 C C . GLU A 1 94 ? 11.297 0.643 2.854 1.00 86.44 94 GLU A C 1
ATOM 724 O O . GLU A 1 94 ? 12.062 1.278 2.131 1.00 86.44 94 GLU A O 1
ATOM 729 N N . TYR A 1 95 ? 11.362 -0.685 2.985 1.00 82.62 95 TYR A N 1
ATOM 730 C CA . TYR A 1 95 ? 12.354 -1.504 2.295 1.00 82.62 95 TYR A CA 1
ATOM 731 C C . TYR A 1 95 ? 12.292 -1.295 0.778 1.00 82.62 95 TYR A C 1
ATOM 733 O O . TYR A 1 95 ? 13.296 -0.948 0.163 1.00 82.62 95 TYR A O 1
ATOM 741 N N . ARG A 1 96 ? 11.100 -1.384 0.174 1.00 76.75 96 ARG A N 1
ATOM 742 C CA . ARG A 1 96 ? 10.918 -1.102 -1.261 1.00 76.75 96 ARG A CA 1
ATOM 743 C C . ARG A 1 96 ? 11.258 0.334 -1.652 1.00 76.75 96 ARG A C 1
ATOM 745 O O . ARG A 1 96 ? 11.730 0.567 -2.758 1.00 76.75 96 ARG A O 1
ATOM 752 N N . THR A 1 97 ? 11.041 1.301 -0.765 1.00 78.19 97 THR A N 1
ATOM 753 C CA . THR A 1 97 ? 11.430 2.697 -1.017 1.00 78.19 97 THR A CA 1
ATOM 754 C C . THR A 1 97 ? 12.946 2.846 -1.033 1.00 78.19 97 THR A C 1
ATOM 756 O O . THR A 1 97 ? 13.472 3.503 -1.923 1.00 78.19 97 THR A O 1
ATOM 759 N N . ALA A 1 98 ? 13.641 2.215 -0.085 1.00 74.62 98 ALA A N 1
ATOM 760 C CA . ALA A 1 98 ? 15.099 2.216 -0.015 1.00 74.62 98 ALA A CA 1
ATOM 761 C C . ALA A 1 98 ? 15.734 1.493 -1.214 1.00 74.62 98 ALA A C 1
ATOM 763 O O . ALA A 1 98 ? 16.791 1.893 -1.692 1.00 74.62 98 ALA A O 1
ATOM 764 N N . LEU A 1 99 ? 15.069 0.460 -1.737 1.00 68.31 99 LEU A N 1
ATOM 765 C CA . LEU A 1 99 ? 15.497 -0.231 -2.953 1.00 68.31 99 LEU A CA 1
ATOM 766 C C . LEU A 1 99 ? 15.387 0.641 -4.209 1.00 68.31 99 LEU A C 1
ATOM 768 O O . LEU A 1 99 ? 16.201 0.477 -5.106 1.00 68.31 99 LEU A O 1
ATOM 772 N N . ALA A 1 100 ? 14.461 1.603 -4.272 1.00 66.88 100 ALA A N 1
ATOM 773 C CA . ALA A 1 100 ? 14.370 2.522 -5.414 1.00 66.88 100 ALA A CA 1
ATOM 774 C C . ALA A 1 100 ? 15.630 3.397 -5.579 1.00 66.88 100 ALA A C 1
ATOM 776 O O . ALA A 1 100 ? 15.909 3.893 -6.666 1.00 66.88 100 ALA A O 1
ATOM 777 N N . ASP A 1 101 ? 16.429 3.574 -4.523 1.00 64.88 101 ASP A N 1
ATOM 778 C CA . ASP A 1 101 ? 17.721 4.260 -4.634 1.00 64.88 101 ASP A CA 1
ATOM 779 C C . ASP A 1 101 ? 18.796 3.396 -5.325 1.00 64.88 101 ASP A C 1
ATOM 781 O O . ASP A 1 101 ? 19.824 3.927 -5.761 1.00 64.88 101 ASP A O 1
ATOM 785 N N . LEU A 1 102 ? 18.552 2.087 -5.486 1.00 67.88 102 LEU A N 1
ATOM 786 C CA . LEU A 1 102 ? 19.403 1.172 -6.250 1.00 67.88 102 LEU A CA 1
ATOM 787 C C . LEU A 1 102 ? 19.223 1.301 -7.768 1.00 67.88 102 LEU A C 1
ATOM 789 O O . LEU A 1 102 ? 20.071 0.787 -8.492 1.00 67.88 102 LEU A O 1
ATOM 793 N N . ASP A 1 103 ? 18.230 2.056 -8.260 1.00 61.34 103 ASP A N 1
ATOM 794 C CA . ASP A 1 103 ? 18.051 2.373 -9.694 1.00 61.34 103 ASP A CA 1
ATOM 795 C C . ASP A 1 103 ? 19.297 3.036 -10.321 1.00 61.34 103 ASP A C 1
ATOM 797 O O . ASP A 1 103 ? 19.443 3.109 -11.540 1.00 61.34 103 ASP A O 1
ATOM 801 N N . LYS A 1 104 ? 20.219 3.538 -9.491 1.00 66.62 104 LYS A N 1
ATOM 802 C CA . LYS A 1 104 ? 21.494 4.136 -9.915 1.00 66.62 104 LYS A CA 1
ATOM 803 C C . LYS A 1 104 ? 22.611 3.114 -10.144 1.00 66.62 104 LYS A C 1
ATOM 805 O O . LYS A 1 104 ? 23.694 3.501 -10.582 1.00 66.62 104 LYS A O 1
ATOM 810 N N . VAL A 1 105 ? 22.395 1.846 -9.806 1.00 73.31 105 VAL A N 1
ATOM 811 C CA . VAL A 1 105 ? 23.376 0.774 -9.988 1.00 73.31 105 VAL A CA 1
ATOM 812 C C . VAL A 1 105 ? 23.254 0.225 -11.409 1.00 73.31 105 VAL A C 1
ATOM 814 O O . VAL A 1 105 ? 22.170 -0.158 -11.838 1.00 73.31 105 VAL A O 1
ATOM 817 N N . ASP A 1 106 ? 24.368 0.136 -12.144 1.00 75.88 106 ASP A N 1
ATOM 818 C CA . ASP A 1 106 ? 24.409 -0.579 -13.429 1.00 75.88 106 ASP A CA 1
ATOM 819 C C . ASP A 1 106 ? 24.358 -2.093 -13.186 1.00 75.88 106 ASP A C 1
ATOM 821 O O . ASP A 1 106 ? 25.374 -2.791 -13.184 1.00 75.88 106 ASP A O 1
ATOM 825 N N . VAL A 1 107 ? 23.150 -2.604 -12.954 1.00 75.31 107 VAL A N 1
ATOM 826 C CA . VAL A 1 107 ? 22.901 -4.012 -12.633 1.00 75.31 107 VAL A CA 1
ATOM 827 C C . VAL A 1 107 ? 23.432 -4.942 -13.729 1.00 75.31 107 VAL A C 1
ATOM 829 O O . VAL A 1 107 ? 24.030 -5.976 -13.431 1.00 75.31 107 VAL A O 1
ATOM 832 N N . LEU A 1 108 ? 23.296 -4.560 -15.003 1.00 72.06 108 LEU A N 1
ATOM 833 C CA . LEU A 1 108 ? 23.799 -5.345 -16.136 1.00 72.06 108 LEU A CA 1
ATOM 834 C C . LEU A 1 108 ? 25.331 -5.332 -16.206 1.00 72.06 108 LEU A C 1
ATOM 836 O O . LEU A 1 108 ? 25.950 -6.340 -16.553 1.00 72.06 108 LEU A O 1
ATOM 840 N N . GLY A 1 109 ? 25.961 -4.203 -15.882 1.00 74.69 109 GLY A N 1
ATOM 841 C CA . GLY A 1 109 ? 27.405 -4.094 -15.693 1.00 74.69 109 GLY A CA 1
ATOM 842 C C . GLY A 1 109 ? 27.915 -5.042 -14.611 1.00 74.69 109 GLY A C 1
ATOM 843 O O . GLY A 1 109 ? 28.827 -5.828 -14.879 1.00 74.69 109 GLY A O 1
ATOM 844 N N . VAL A 1 110 ? 27.291 -5.034 -13.429 1.00 75.69 110 VAL A N 1
ATOM 845 C CA . VAL A 1 110 ? 27.656 -5.928 -12.316 1.00 75.69 110 VAL A CA 1
ATOM 846 C C . VAL A 1 110 ? 27.425 -7.395 -12.697 1.00 75.69 110 VAL A C 1
ATOM 848 O O . VAL A 1 110 ? 28.327 -8.216 -12.528 1.00 75.69 110 VAL A O 1
ATOM 851 N N . ALA A 1 111 ? 26.274 -7.736 -13.287 1.00 75.50 111 ALA A N 1
ATOM 852 C CA . ALA A 1 111 ? 25.977 -9.094 -13.751 1.00 75.50 111 ALA A CA 1
ATOM 853 C C . ALA A 1 111 ? 27.032 -9.603 -14.747 1.00 75.50 111 ALA A C 1
ATOM 855 O O . ALA A 1 111 ? 27.546 -10.713 -14.601 1.00 75.50 111 ALA A O 1
ATOM 856 N N . ARG A 1 112 ? 27.427 -8.774 -15.727 1.00 76.62 112 ARG A N 1
ATOM 857 C CA . ARG A 1 112 ? 28.498 -9.114 -16.680 1.00 76.62 112 ARG A CA 1
ATOM 858 C C . ARG A 1 112 ? 29.831 -9.359 -15.984 1.00 76.62 112 ARG A C 1
ATOM 860 O O . ARG A 1 112 ? 30.520 -10.313 -16.335 1.00 76.62 112 ARG A O 1
ATOM 867 N N . GLN A 1 113 ? 30.195 -8.540 -14.998 1.00 72.81 113 GLN A N 1
ATOM 868 C CA . GLN A 1 113 ? 31.427 -8.746 -14.231 1.00 72.81 113 GLN A CA 1
ATOM 869 C C . GLN A 1 113 ? 31.418 -10.058 -13.440 1.00 72.81 113 GLN A C 1
ATOM 871 O O . GLN A 1 113 ? 32.471 -10.681 -13.306 1.00 72.81 113 GLN A O 1
ATOM 876 N N . ILE A 1 114 ? 30.257 -10.482 -12.936 1.00 73.00 114 ILE A N 1
ATOM 877 C CA . ILE A 1 114 ? 30.094 -11.766 -12.242 1.00 73.00 114 ILE A CA 1
ATOM 878 C C . ILE A 1 114 ? 30.254 -12.928 -13.224 1.00 73.00 114 ILE A C 1
ATOM 880 O O . ILE A 1 114 ? 31.058 -13.827 -12.988 1.00 73.00 114 ILE A O 1
ATOM 884 N N . VAL A 1 115 ? 29.514 -12.902 -14.337 1.00 74.25 115 VAL A N 1
ATOM 885 C CA . VAL A 1 115 ? 29.452 -14.012 -15.302 1.00 74.25 115 VAL A CA 1
ATOM 886 C C . VAL A 1 115 ? 30.771 -14.200 -16.056 1.00 74.25 115 VAL A C 1
ATOM 888 O O . VAL A 1 115 ? 31.183 -15.331 -16.303 1.00 74.25 115 VAL A O 1
ATOM 891 N N . LEU A 1 116 ? 31.456 -13.112 -16.417 1.00 74.38 116 LEU A N 1
ATOM 892 C CA . LEU A 1 116 ? 32.647 -13.157 -17.275 1.00 74.38 116 LEU A CA 1
ATOM 893 C C . LEU A 1 116 ? 33.966 -13.383 -16.510 1.00 74.38 116 LEU A C 1
ATOM 895 O O . LEU A 1 116 ? 35.035 -13.347 -17.123 1.00 74.38 116 LEU A O 1
ATOM 899 N N . ARG A 1 117 ? 33.943 -13.597 -15.184 1.00 65.94 117 ARG A N 1
ATOM 900 C CA . ARG A 1 117 ? 35.175 -13.690 -14.379 1.00 65.94 117 ARG A CA 1
ATOM 901 C C . ARG A 1 117 ? 35.737 -15.116 -14.230 1.00 65.94 117 ARG A C 1
ATOM 903 O O . ARG A 1 117 ? 34.986 -16.068 -14.022 1.00 65.94 117 ARG A O 1
ATOM 910 N N . PRO A 1 118 ? 37.079 -15.273 -14.206 1.00 57.22 118 PRO A N 1
ATOM 911 C CA . PRO A 1 118 ? 37.731 -16.524 -13.815 1.00 57.22 118 PRO A CA 1
ATOM 912 C C . PRO A 1 118 ? 37.490 -16.847 -12.330 1.00 57.22 118 PRO A C 1
ATOM 914 O O . PRO A 1 118 ? 37.599 -15.963 -11.479 1.00 57.22 118 PRO A O 1
ATOM 917 N N . ARG A 1 119 ? 37.258 -18.131 -12.010 1.00 57.03 119 ARG A N 1
ATOM 918 C CA . ARG A 1 119 ? 36.865 -18.690 -10.689 1.00 57.03 119 ARG A CA 1
ATOM 919 C C . ARG A 1 119 ? 37.767 -18.360 -9.477 1.00 57.03 119 ARG A C 1
ATOM 921 O O . ARG A 1 119 ? 37.463 -18.799 -8.373 1.00 57.03 119 ARG A O 1
ATOM 928 N N . HIS A 1 120 ? 38.851 -17.604 -9.647 1.00 59.94 120 HIS A N 1
ATOM 929 C CA . HIS A 1 120 ? 39.844 -17.333 -8.599 1.00 59.94 120 HIS A CA 1
ATOM 930 C C . HIS A 1 120 ? 40.079 -15.840 -8.297 1.00 59.94 120 HIS A C 1
ATOM 932 O O . HIS A 1 120 ? 40.963 -15.513 -7.510 1.00 59.94 120 HIS A O 1
ATOM 938 N N . GLY A 1 121 ? 39.307 -14.920 -8.888 1.00 57.75 121 GLY A N 1
ATOM 939 C CA . GLY A 1 121 ? 39.410 -13.488 -8.582 1.00 57.75 121 GLY A CA 1
ATOM 940 C C . GLY A 1 121 ? 38.456 -13.053 -7.466 1.00 57.75 121 GLY A C 1
ATOM 941 O O . GLY A 1 121 ? 37.245 -13.177 -7.629 1.00 57.75 121 GLY A O 1
ATOM 942 N N . SER A 1 122 ? 38.979 -12.482 -6.374 1.00 58.22 122 SER A N 1
ATOM 943 C CA . SER A 1 122 ? 38.158 -11.830 -5.339 1.00 58.22 122 SER A CA 1
ATOM 944 C C . SER A 1 122 ? 37.268 -10.746 -5.963 1.00 58.22 122 SER A C 1
ATOM 946 O O . SER A 1 122 ? 37.740 -9.891 -6.724 1.00 58.22 122 SER A O 1
ATOM 948 N N . MET A 1 123 ? 35.966 -10.805 -5.690 1.00 61.88 123 MET A N 1
ATOM 949 C CA . MET A 1 123 ? 35.016 -9.773 -6.088 1.00 61.88 123 MET A CA 1
ATOM 950 C C . MET A 1 123 ? 34.950 -8.679 -5.026 1.00 61.88 123 MET A C 1
ATOM 952 O O . MET A 1 123 ? 34.819 -8.965 -3.842 1.00 61.88 123 MET A O 1
ATOM 956 N N . ALA A 1 124 ? 34.951 -7.428 -5.476 1.00 62.16 124 ALA A N 1
ATOM 957 C CA . ALA A 1 124 ? 34.590 -6.275 -4.663 1.00 62.16 124 ALA A CA 1
ATOM 958 C C . ALA A 1 124 ? 33.194 -5.779 -5.073 1.00 62.16 124 ALA A C 1
ATOM 960 O O . ALA A 1 124 ? 33.042 -4.614 -5.413 1.00 62.16 124 ALA A O 1
ATOM 961 N N . ALA A 1 125 ? 32.197 -6.673 -5.116 1.00 66.75 125 ALA A N 1
ATOM 962 C CA . ALA A 1 125 ? 30.814 -6.221 -5.227 1.00 66.75 125 ALA A CA 1
ATOM 963 C C . ALA A 1 125 ? 30.370 -5.710 -3.856 1.00 66.75 125 ALA A C 1
ATOM 965 O O . ALA A 1 125 ? 30.451 -6.420 -2.852 1.00 66.75 125 ALA A O 1
ATOM 966 N N . SER A 1 126 ? 29.936 -4.462 -3.817 1.00 78.50 126 SER A N 1
ATOM 967 C CA . SER A 1 126 ? 29.325 -3.847 -2.652 1.00 78.50 126 SER A CA 1
ATOM 968 C C . SER A 1 126 ? 27.992 -4.520 -2.312 1.00 78.50 126 SER A C 1
ATOM 970 O O . SER A 1 126 ? 27.311 -5.090 -3.167 1.00 78.50 126 SER A O 1
ATOM 972 N N . THR A 1 127 ? 27.574 -4.406 -1.051 1.00 77.44 127 THR A N 1
ATOM 973 C CA . THR A 1 127 ? 26.258 -4.877 -0.591 1.00 77.44 127 THR A CA 1
ATOM 974 C C . THR A 1 127 ? 25.117 -4.292 -1.429 1.00 77.44 127 THR A C 1
ATOM 976 O O . THR A 1 127 ? 24.142 -4.985 -1.704 1.00 77.44 127 THR A O 1
ATOM 979 N N . ASN A 1 128 ? 25.263 -3.046 -1.890 1.00 74.12 128 ASN A N 1
ATOM 980 C CA . ASN A 1 128 ? 24.277 -2.377 -2.738 1.00 74.12 128 ASN A CA 1
ATOM 981 C C . ASN A 1 128 ? 24.212 -2.993 -4.141 1.00 74.12 128 ASN A C 1
ATOM 983 O O . ASN A 1 128 ? 23.120 -3.176 -4.663 1.00 74.12 128 ASN A O 1
ATOM 987 N N . GLU A 1 129 ? 25.351 -3.354 -4.736 1.00 77.62 129 GLU A N 1
ATOM 988 C CA . GLU A 1 129 ? 25.387 -4.022 -6.045 1.00 77.62 129 GLU A CA 1
ATOM 989 C C . GLU A 1 129 ? 24.745 -5.413 -5.991 1.00 77.62 129 GLU A C 1
ATOM 991 O O . GLU A 1 129 ? 23.989 -5.781 -6.889 1.00 77.62 129 GLU A O 1
ATOM 996 N N . LEU A 1 130 ? 24.983 -6.163 -4.909 1.00 78.56 130 LEU A N 1
ATOM 997 C CA . LEU A 1 130 ? 24.332 -7.456 -4.685 1.00 78.56 130 LEU A CA 1
ATOM 998 C C . LEU A 1 130 ? 22.822 -7.308 -4.451 1.00 78.56 130 LEU A C 1
ATOM 1000 O O . LEU A 1 130 ? 22.039 -8.076 -5.008 1.00 78.56 130 LEU A O 1
ATOM 1004 N N . ALA A 1 131 ? 22.403 -6.315 -3.663 1.00 75.88 131 ALA A N 1
ATOM 1005 C CA . ALA A 1 131 ? 20.988 -6.034 -3.431 1.00 75.88 131 ALA A CA 1
ATOM 1006 C C . ALA A 1 131 ? 20.270 -5.610 -4.723 1.00 75.88 131 ALA A C 1
ATOM 1008 O O . ALA A 1 131 ? 19.165 -6.080 -4.985 1.00 75.88 131 ALA A O 1
ATOM 1009 N N . ALA A 1 132 ? 20.910 -4.784 -5.556 1.00 75.19 132 ALA A N 1
ATOM 1010 C CA . ALA A 1 132 ? 20.340 -4.313 -6.817 1.00 75.19 132 ALA A CA 1
ATOM 1011 C C . ALA A 1 132 ? 20.132 -5.467 -7.806 1.00 75.19 132 ALA A C 1
ATOM 1013 O O . ALA A 1 132 ? 19.080 -5.564 -8.434 1.00 75.19 132 ALA A O 1
ATOM 1014 N N . LEU A 1 133 ? 21.099 -6.389 -7.890 1.00 79.50 133 LEU A N 1
ATOM 1015 C CA . LEU A 1 133 ? 20.971 -7.618 -8.676 1.00 79.50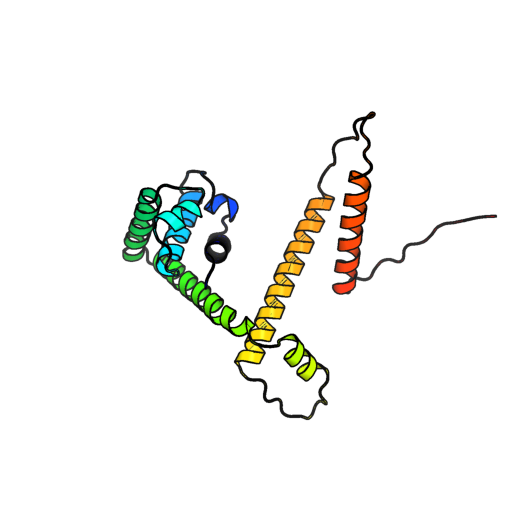 133 LEU A CA 1
ATOM 1016 C C . LEU A 1 133 ? 19.818 -8.505 -8.207 1.00 79.50 133 LEU A C 1
ATOM 1018 O O . LEU A 1 133 ? 19.073 -9.023 -9.035 1.00 79.50 133 LEU A O 1
ATOM 1022 N N . ALA A 1 134 ? 19.672 -8.686 -6.893 1.00 78.25 134 ALA A N 1
ATOM 1023 C CA . ALA A 1 134 ? 18.605 -9.508 -6.335 1.00 78.25 134 ALA A CA 1
ATOM 1024 C C . ALA A 1 134 ? 17.217 -8.920 -6.629 1.00 78.25 134 ALA A C 1
ATOM 1026 O O . ALA A 1 134 ? 16.323 -9.654 -7.040 1.00 78.25 134 ALA A O 1
ATOM 1027 N N . VAL A 1 135 ? 17.046 -7.604 -6.469 1.00 72.88 135 VAL A N 1
ATOM 1028 C CA . VAL A 1 135 ? 15.780 -6.927 -6.791 1.00 72.88 135 VAL A CA 1
ATOM 1029 C C . VAL A 1 135 ? 15.467 -7.002 -8.275 1.00 72.88 135 VAL A C 1
ATOM 1031 O O . VAL A 1 135 ? 14.370 -7.411 -8.628 1.00 72.88 135 VAL A O 1
ATOM 1034 N N . PHE A 1 136 ? 16.443 -6.725 -9.140 1.00 80.38 136 PHE A N 1
ATOM 1035 C CA . PHE A 1 136 ? 16.248 -6.840 -10.584 1.00 80.38 136 PHE A CA 1
ATOM 1036 C C . PHE A 1 136 ? 15.809 -8.250 -11.006 1.00 80.38 136 PHE A C 1
ATOM 1038 O O . PHE A 1 136 ? 14.949 -8.402 -11.870 1.00 80.38 136 PHE A O 1
ATOM 1045 N N . ALA A 1 137 ? 16.367 -9.292 -10.380 1.00 78.44 137 ALA A N 1
ATOM 1046 C CA . ALA A 1 137 ? 15.954 -10.669 -10.636 1.00 78.44 137 ALA A CA 1
ATOM 1047 C C . ALA A 1 137 ? 14.508 -10.951 -10.183 1.00 78.44 137 ALA A C 1
ATOM 1049 O O . ALA A 1 137 ? 13.784 -11.658 -10.883 1.00 78.44 137 ALA A O 1
ATOM 1050 N N . LEU A 1 138 ? 14.079 -10.395 -9.044 1.00 73.44 138 LEU A N 1
ATOM 1051 C CA . LEU A 1 138 ? 12.698 -10.507 -8.559 1.00 73.44 138 LEU A CA 1
ATOM 1052 C C . LEU A 1 138 ? 11.710 -9.757 -9.461 1.00 73.44 138 LEU A C 1
ATOM 1054 O O . LEU A 1 138 ? 10.671 -10.313 -9.804 1.00 73.44 138 LEU A O 1
ATOM 1058 N N . ASP A 1 139 ? 12.050 -8.543 -9.893 1.00 73.19 139 ASP A N 1
ATOM 1059 C CA . ASP A 1 139 ? 11.213 -7.758 -10.806 1.00 73.19 139 ASP A CA 1
ATOM 1060 C C . ASP A 1 139 ? 11.052 -8.479 -12.152 1.00 73.19 139 ASP A C 1
ATOM 1062 O O . ASP A 1 139 ? 9.949 -8.582 -12.690 1.00 73.19 139 ASP A O 1
ATOM 1066 N N . LEU A 1 140 ? 12.144 -9.043 -12.685 1.00 78.19 140 LEU A N 1
ATOM 1067 C CA . LEU A 1 140 ? 12.106 -9.828 -13.918 1.00 78.19 140 LEU A CA 1
ATOM 1068 C C . LEU A 1 140 ? 11.218 -11.072 -13.771 1.00 78.19 140 LEU A C 1
ATOM 1070 O O . LEU A 1 140 ? 10.477 -11.410 -14.695 1.00 78.19 140 LEU A O 1
ATOM 1074 N N . TRP A 1 141 ? 11.256 -11.725 -12.607 1.00 76.06 141 TRP A N 1
ATOM 1075 C CA . TRP A 1 141 ? 10.370 -12.843 -12.288 1.00 76.06 141 TRP A CA 1
ATOM 1076 C C . TRP A 1 141 ? 8.896 -12.422 -12.229 1.00 76.06 141 TRP A C 1
ATOM 1078 O O . TRP A 1 141 ? 8.033 -13.121 -12.760 1.00 76.06 141 TRP A O 1
ATOM 1088 N N . GLU A 1 142 ? 8.587 -11.285 -11.602 1.00 68.00 142 GLU A N 1
ATOM 1089 C CA . GLU A 1 142 ? 7.218 -10.771 -11.500 1.00 68.00 142 GLU A CA 1
ATOM 1090 C C . GLU A 1 142 ? 6.654 -10.415 -12.883 1.00 68.00 142 GLU A C 1
ATOM 1092 O O . GLU A 1 142 ? 5.537 -10.817 -13.217 1.00 68.00 142 GLU A O 1
ATOM 1097 N N . VAL A 1 143 ? 7.455 -9.759 -13.731 1.00 75.00 143 VAL A N 1
ATOM 1098 C CA . VAL A 1 143 ? 7.102 -9.482 -15.133 1.00 75.00 143 VAL A CA 1
ATOM 1099 C C . VAL A 1 143 ? 6.856 -10.776 -15.909 1.00 75.00 143 VAL A C 1
ATOM 1101 O O . VAL A 1 143 ? 5.841 -10.878 -16.600 1.00 75.00 143 VAL A O 1
ATOM 1104 N N . ALA A 1 144 ? 7.734 -11.774 -15.776 1.00 70.88 144 ALA A N 1
ATOM 1105 C CA . ALA A 1 144 ? 7.563 -13.070 -16.431 1.00 70.88 144 ALA A CA 1
ATOM 1106 C C . ALA A 1 144 ? 6.272 -13.776 -15.976 1.00 70.88 144 ALA A C 1
ATOM 1108 O O . ALA A 1 144 ? 5.501 -14.248 -16.810 1.00 70.88 144 ALA A O 1
ATOM 1109 N N . SER A 1 145 ? 5.989 -13.760 -14.671 1.00 71.31 145 SER A N 1
ATOM 1110 C CA . SER A 1 145 ? 4.772 -14.342 -14.089 1.00 71.31 145 SER A CA 1
ATOM 1111 C C . SER A 1 145 ? 3.503 -13.642 -14.598 1.00 71.31 145 SER A C 1
ATOM 1113 O O . SER A 1 145 ? 2.512 -14.292 -14.930 1.00 71.31 145 SER A O 1
ATOM 1115 N N . CYS A 1 146 ? 3.527 -12.308 -14.705 1.00 67.06 146 CYS A N 1
ATOM 1116 C CA . CYS A 1 146 ? 2.412 -11.530 -15.253 1.00 67.06 146 CYS A CA 1
ATOM 1117 C C . CYS A 1 146 ? 2.187 -11.825 -16.738 1.00 67.06 146 CYS A C 1
ATOM 1119 O O . CYS A 1 146 ? 1.045 -11.968 -17.174 1.00 67.06 146 CYS A O 1
ATOM 1121 N N . ALA A 1 147 ? 3.268 -11.927 -17.513 1.00 68.69 147 ALA A N 1
ATOM 1122 C CA . ALA A 1 147 ? 3.195 -12.275 -18.924 1.00 68.69 147 ALA A CA 1
ATOM 1123 C C . ALA A 1 147 ? 2.602 -13.683 -19.120 1.00 68.69 147 ALA A C 1
ATOM 1125 O O . ALA A 1 147 ? 1.771 -13.874 -20.006 1.00 68.69 147 ALA A O 1
ATOM 1126 N N . GLU A 1 148 ? 2.932 -14.634 -18.241 1.00 71.88 148 GLU A N 1
ATOM 1127 C CA . GLU A 1 148 ? 2.389 -15.993 -18.285 1.00 71.88 148 GLU A CA 1
ATOM 1128 C C . GLU A 1 148 ? 0.884 -16.003 -17.975 1.00 71.88 148 GLU A C 1
ATOM 1130 O O . GLU A 1 148 ? 0.096 -16.588 -18.721 1.00 71.88 148 GLU A O 1
ATOM 1135 N N . ALA A 1 149 ? 0.455 -15.287 -16.932 1.00 66.44 149 ALA A N 1
ATOM 1136 C CA . ALA A 1 149 ? -0.961 -15.148 -16.589 1.00 66.44 149 ALA A CA 1
ATOM 1137 C C . ALA A 1 149 ? -1.772 -14.456 -17.702 1.00 66.44 149 ALA A C 1
ATOM 1139 O O . ALA A 1 149 ? -2.901 -14.854 -18.011 1.00 66.44 149 ALA A O 1
ATOM 1140 N N . MET A 1 150 ? -1.194 -13.432 -18.339 1.00 66.31 150 MET A N 1
ATOM 1141 C CA . MET A 1 150 ? -1.809 -12.740 -19.473 1.00 66.31 150 MET A CA 1
ATOM 1142 C C . MET A 1 150 ? -1.960 -13.678 -20.672 1.00 66.31 150 MET A C 1
ATOM 1144 O O . MET A 1 150 ? -3.032 -13.754 -21.269 1.00 66.31 150 MET A O 1
ATOM 1148 N N . ALA A 1 151 ? -0.916 -14.439 -20.986 1.00 64.25 151 ALA A N 1
ATOM 1149 C CA . ALA A 1 151 ? -0.945 -15.429 -22.045 1.00 64.25 151 ALA A CA 1
ATOM 1150 C C . ALA A 1 151 ? -1.988 -16.535 -21.807 1.00 64.25 151 ALA A C 1
ATOM 1152 O O . ALA A 1 151 ? -2.726 -16.893 -22.726 1.00 64.25 151 ALA A O 1
ATOM 1153 N N . GLN A 1 152 ? -2.103 -17.045 -20.576 1.00 68.19 152 GLN A N 1
ATOM 1154 C CA . GLN A 1 152 ? -3.153 -18.000 -20.201 1.00 68.19 152 GLN A CA 1
ATOM 1155 C C . GLN A 1 152 ? -4.549 -17.394 -20.374 1.00 68.19 152 GLN A C 1
ATOM 1157 O O . GLN A 1 152 ? -5.427 -18.034 -20.949 1.00 68.19 152 GLN A O 1
ATOM 1162 N N . 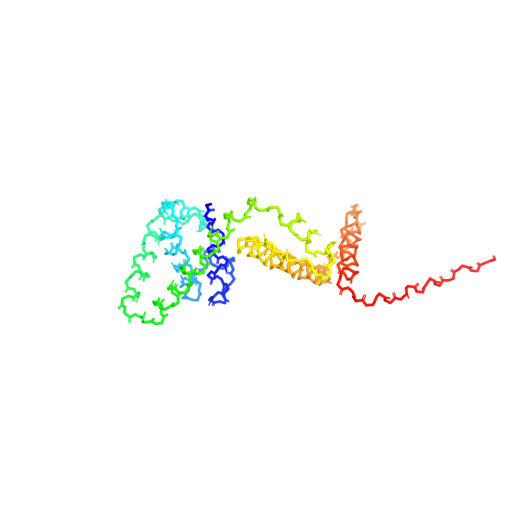SER A 1 153 ? -4.731 -16.138 -19.957 1.00 65.12 153 SER A N 1
ATOM 1163 C CA . SER A 1 153 ? -6.003 -15.427 -20.101 1.00 65.12 153 SER A CA 1
ATOM 1164 C C . SER A 1 153 ? -6.400 -15.274 -21.570 1.00 65.12 153 SER A C 1
ATOM 1166 O O . SER A 1 153 ? -7.547 -15.555 -21.912 1.00 65.12 153 SER A O 1
ATOM 1168 N N . ILE A 1 154 ? -5.457 -14.913 -22.451 1.00 63.50 154 ILE A N 1
ATOM 1169 C CA . ILE A 1 154 ? -5.695 -14.805 -23.900 1.00 63.50 154 ILE A CA 1
ATOM 1170 C C . ILE A 1 154 ? -6.144 -16.147 -24.495 1.00 63.50 154 ILE A C 1
ATOM 1172 O O . ILE A 1 154 ? -7.066 -16.167 -25.309 1.00 63.50 154 ILE A O 1
ATOM 1176 N N . ARG A 1 155 ? -5.563 -17.274 -24.057 1.00 61.47 155 ARG A N 1
ATOM 1177 C CA . ARG A 1 155 ? -5.959 -18.617 -24.525 1.00 61.47 155 ARG A CA 1
ATOM 1178 C C . ARG A 1 155 ? -7.406 -18.984 -24.171 1.00 61.47 155 ARG A C 1
ATOM 1180 O O . ARG A 1 155 ? -8.005 -19.788 -24.878 1.00 61.47 155 ARG A O 1
ATOM 1187 N N . THR A 1 156 ? -7.961 -18.413 -23.103 1.00 60.34 156 THR A N 1
ATOM 1188 C CA . THR A 1 156 ? -9.344 -18.650 -22.641 1.00 60.34 156 THR A CA 1
ATOM 1189 C C . THR A 1 156 ? -10.387 -17.673 -23.182 1.00 60.34 156 THR A C 1
ATOM 1191 O O . THR A 1 156 ? -11.573 -17.871 -22.929 1.00 60.34 156 THR A O 1
ATOM 1194 N N . ILE A 1 157 ? -9.995 -16.622 -23.911 1.00 61.25 157 ILE A N 1
ATOM 1195 C CA . ILE A 1 157 ? -10.965 -15.703 -24.519 1.00 61.25 157 ILE A CA 1
ATOM 1196 C C . ILE A 1 157 ? -11.651 -16.424 -25.689 1.00 61.25 157 ILE A C 1
ATOM 1198 O O . ILE A 1 157 ? -11.068 -16.581 -26.763 1.00 61.25 157 ILE A O 1
ATOM 1202 N N . GLU A 1 158 ? -12.906 -16.840 -25.493 1.00 52.88 158 GLU A N 1
ATOM 1203 C CA . GLU A 1 158 ? -13.805 -17.177 -26.599 1.00 52.88 158 GLU A CA 1
ATOM 1204 C C . GLU A 1 158 ? -14.110 -15.890 -27.370 1.00 52.88 158 GLU A C 1
ATOM 1206 O O . GLU A 1 158 ? -14.850 -15.015 -26.91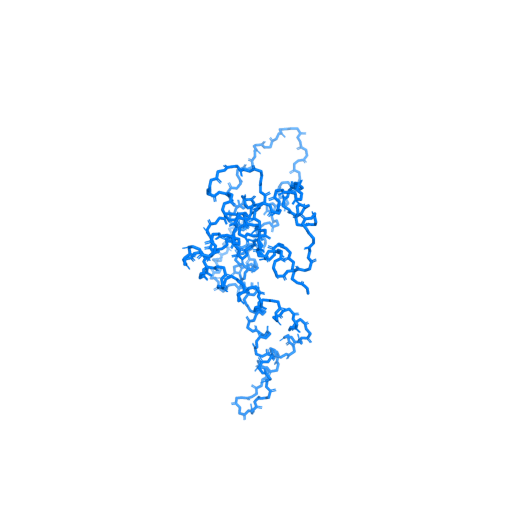5 1.00 52.88 158 GLU A O 1
ATOM 1211 N N . LEU A 1 159 ? -13.471 -15.740 -28.528 1.00 54.25 159 LEU A N 1
ATOM 1212 C CA . LEU A 1 159 ? -13.775 -14.652 -29.443 1.00 54.25 159 LEU A CA 1
ATOM 1213 C C . LEU A 1 159 ? -15.178 -14.895 -30.021 1.00 54.25 159 LEU A C 1
ATOM 1215 O O . LEU A 1 159 ? -15.444 -16.014 -30.465 1.00 54.25 159 LEU A O 1
ATOM 1219 N N . PRO A 1 160 ? -16.073 -13.890 -30.019 1.00 53.94 160 PRO A N 1
ATOM 1220 C CA . PRO A 1 160 ? -17.384 -14.032 -30.638 1.00 53.94 160 PRO A CA 1
ATOM 1221 C C . PRO A 1 160 ? -17.224 -14.400 -32.115 1.00 53.94 160 PRO A C 1
ATOM 1223 O O . PRO A 1 160 ? -16.272 -13.949 -32.763 1.00 53.94 160 PRO A O 1
ATOM 1226 N N . ASP A 1 161 ? -18.152 -15.212 -32.633 1.00 58.38 161 ASP A N 1
ATOM 1227 C CA . ASP A 1 161 ? -18.142 -15.606 -34.040 1.00 58.38 161 ASP A CA 1
ATOM 1228 C C . ASP A 1 161 ? -18.008 -14.361 -34.932 1.00 58.38 161 ASP A C 1
ATOM 1230 O O . ASP A 1 161 ? -18.666 -13.343 -34.676 1.00 58.38 161 ASP A O 1
ATOM 1234 N N . PRO A 1 162 ? -17.137 -14.410 -35.954 1.00 54.69 162 PRO A N 1
ATOM 1235 C CA . PRO A 1 162 ? -16.908 -13.273 -36.826 1.00 54.69 162 PRO A CA 1
ATOM 1236 C C . PRO A 1 162 ? -18.231 -12.855 -37.478 1.00 54.69 162 PRO A C 1
ATOM 1238 O O . PRO A 1 162 ? -18.879 -13.667 -38.140 1.00 54.69 162 PRO A O 1
ATOM 1241 N N . ASP A 1 163 ? -18.624 -11.589 -37.303 1.00 57.62 163 ASP A N 1
ATOM 1242 C CA . ASP A 1 163 ? -19.778 -11.021 -38.005 1.00 57.62 163 ASP A CA 1
ATOM 1243 C C . ASP A 1 163 ? -19.540 -11.184 -39.521 1.00 57.62 163 ASP A C 1
ATOM 1245 O O . ASP A 1 163 ? -18.514 -10.699 -40.015 1.00 57.62 163 ASP A O 1
ATOM 1249 N N . PRO A 1 164 ? -20.422 -11.873 -40.276 1.00 57.59 164 PRO A N 1
ATOM 1250 C CA . PRO A 1 164 ? -20.192 -12.230 -41.681 1.00 57.59 164 PRO A CA 1
ATOM 1251 C C . PRO A 1 164 ? -20.024 -11.038 -42.647 1.00 57.59 164 PRO A C 1
ATOM 1253 O O . PRO A 1 164 ? -19.842 -11.257 -43.844 1.00 57.59 164 PRO A O 1
ATOM 1256 N N . GLY A 1 165 ? -20.066 -9.793 -42.157 1.00 60.53 165 GLY A N 1
ATOM 1257 C CA . GLY A 1 165 ? -19.798 -8.571 -42.922 1.00 60.53 165 GLY A CA 1
ATOM 1258 C C . GLY A 1 165 ? -18.647 -7.685 -42.421 1.00 60.53 165 GLY A C 1
ATOM 1259 O O . GLY A 1 165 ? -18.430 -6.630 -43.018 1.00 60.53 165 GLY A O 1
ATOM 1260 N N . ALA A 1 166 ? -17.921 -8.050 -41.357 1.00 59.91 166 ALA A N 1
ATOM 1261 C CA . ALA A 1 166 ? -16.843 -7.221 -40.803 1.00 59.91 166 ALA A CA 1
ATOM 1262 C C . ALA A 1 166 ? -15.465 -7.582 -41.393 1.00 59.91 166 ALA A C 1
ATOM 1264 O O . ALA A 1 166 ? -15.115 -8.758 -41.502 1.00 59.91 166 ALA A O 1
ATOM 1265 N N . ASP A 1 167 ? -14.654 -6.573 -41.737 1.00 63.09 167 ASP A N 1
ATOM 1266 C CA . ASP A 1 167 ? -13.238 -6.753 -42.092 1.00 63.09 167 ASP A CA 1
ATOM 1267 C C . ASP A 1 167 ? -12.449 -7.171 -40.842 1.00 63.09 167 ASP A C 1
ATOM 1269 O O . ASP A 1 167 ? -11.916 -6.356 -40.091 1.00 63.09 167 ASP A O 1
ATOM 1273 N N . ASN A 1 168 ? -12.445 -8.476 -40.579 1.00 58.50 168 ASN A N 1
ATOM 1274 C CA . ASN A 1 168 ? -11.924 -9.078 -39.357 1.00 58.50 168 ASN A CA 1
ATOM 1275 C C . ASN A 1 168 ? -10.417 -9.381 -39.433 1.00 58.50 168 ASN A C 1
ATOM 1277 O O . ASN A 1 168 ? -9.940 -10.356 -38.857 1.00 58.50 168 ASN A O 1
ATOM 1281 N N . THR A 1 169 ? -9.639 -8.559 -40.139 1.00 62.69 169 THR A N 1
ATOM 1282 C CA . THR A 1 169 ? -8.189 -8.753 -40.312 1.00 62.69 169 THR A CA 1
ATOM 1283 C C . THR A 1 169 ? -7.367 -8.528 -39.034 1.00 62.69 169 THR A C 1
ATOM 1285 O O . THR A 1 169 ? -6.232 -9.005 -38.953 1.00 62.69 169 THR A O 1
ATOM 1288 N N . GLU A 1 170 ? -7.907 -7.855 -38.012 1.00 58.78 170 GLU A N 1
ATOM 1289 C CA . GLU A 1 170 ? -7.192 -7.589 -36.750 1.00 58.78 170 GLU A CA 1
ATOM 1290 C C . GLU A 1 170 ? -7.203 -8.765 -35.760 1.00 58.78 170 GLU A C 1
ATOM 1292 O O . GLU A 1 170 ? -6.196 -9.020 -35.096 1.00 58.78 170 GLU A O 1
ATOM 1297 N N . LEU A 1 171 ? -8.297 -9.529 -35.691 1.00 60.69 171 LEU A N 1
ATOM 1298 C CA . LEU A 1 171 ? -8.444 -10.659 -34.762 1.00 60.69 171 LEU A CA 1
ATOM 1299 C C . LEU A 1 171 ? -7.412 -11.784 -34.996 1.00 60.69 171 LEU A C 1
ATOM 1301 O O . LEU A 1 171 ? -6.769 -12.210 -34.033 1.00 60.69 171 LEU A O 1
ATOM 1305 N N . PRO A 1 172 ? -7.159 -12.231 -36.242 1.00 65.12 172 PRO A N 1
ATOM 1306 C CA . PRO A 1 172 ? -6.085 -13.175 -36.542 1.00 65.12 172 PRO A CA 1
ATOM 1307 C C . PRO A 1 172 ? -4.689 -12.632 -36.200 1.00 65.12 172 PRO A C 1
ATOM 1309 O O . PRO A 1 172 ? -3.831 -13.393 -35.761 1.00 65.12 172 PRO A O 1
ATOM 1312 N N . ARG A 1 173 ? -4.450 -11.320 -36.357 1.00 60.97 173 ARG A N 1
ATOM 1313 C CA . ARG A 1 173 ? -3.153 -10.685 -36.050 1.00 60.97 173 ARG A CA 1
ATOM 1314 C C . ARG A 1 173 ? -2.874 -10.626 -34.551 1.00 60.97 173 ARG A C 1
ATOM 1316 O O . ARG A 1 173 ? -1.753 -10.905 -34.139 1.00 60.97 173 ARG A O 1
ATOM 1323 N N . LEU A 1 174 ? -3.885 -10.302 -33.744 1.00 61.00 174 LEU A N 1
ATOM 1324 C CA . LEU A 1 174 ? -3.795 -10.338 -32.280 1.00 61.00 174 LEU A CA 1
ATOM 1325 C C . LEU A 1 174 ? -3.503 -11.751 -31.768 1.00 61.00 174 LEU A C 1
ATOM 1327 O O . LEU A 1 174 ? -2.691 -11.916 -30.861 1.00 61.00 174 LEU A O 1
ATOM 1331 N N . ARG A 1 175 ? -4.113 -12.766 -32.389 1.00 65.75 175 ARG A N 1
ATOM 1332 C CA . ARG A 1 175 ? -3.884 -14.171 -32.042 1.00 65.75 175 ARG A CA 1
ATOM 1333 C C . ARG A 1 175 ? -2.460 -14.622 -32.377 1.00 65.75 175 ARG A C 1
ATOM 1335 O O . ARG A 1 175 ? -1.777 -15.140 -31.505 1.00 65.75 175 ARG A O 1
ATOM 1342 N N . LEU A 1 176 ? -1.975 -14.302 -33.579 1.00 66.44 176 LEU A N 1
ATOM 1343 C CA . LEU A 1 176 ? -0.587 -14.559 -33.985 1.00 66.44 176 LEU A CA 1
ATOM 1344 C C . LEU A 1 176 ? 0.436 -13.862 -33.076 1.00 66.44 176 LEU A C 1
ATOM 1346 O O . LEU A 1 176 ? 1.463 -14.450 -32.750 1.00 66.44 176 LEU A O 1
ATOM 1350 N N . LEU A 1 177 ? 0.166 -12.621 -32.655 1.00 64.31 177 LEU A N 1
ATOM 1351 C CA . LEU A 1 177 ? 1.039 -11.899 -31.728 1.00 64.31 177 LEU A CA 1
ATOM 1352 C C . LEU A 1 177 ? 1.076 -12.573 -30.350 1.00 64.31 177 LEU A C 1
ATOM 1354 O O . LEU A 1 177 ? 2.150 -12.707 -29.770 1.00 64.31 177 LEU A O 1
ATOM 1358 N N . ALA A 1 178 ? -0.078 -12.999 -29.832 1.00 63.66 178 ALA A N 1
ATOM 1359 C CA . ALA A 1 178 ? -0.156 -13.695 -28.554 1.00 63.66 178 ALA A CA 1
ATOM 1360 C C . ALA A 1 178 ? 0.591 -15.037 -28.580 1.00 63.66 178 ALA A C 1
ATOM 1362 O O . ALA A 1 178 ? 1.350 -15.318 -27.652 1.00 63.66 178 ALA A O 1
ATOM 1363 N N . ASP A 1 179 ? 0.427 -15.821 -29.649 1.00 70.75 179 ASP A N 1
ATOM 1364 C CA . ASP A 1 179 ? 1.117 -17.103 -29.830 1.00 70.75 179 ASP A CA 1
ATOM 1365 C C . ASP A 1 179 ? 2.640 -16.910 -29.959 1.00 70.75 179 ASP A C 1
ATOM 1367 O O . ASP A 1 179 ? 3.407 -17.607 -29.300 1.00 70.75 179 ASP A O 1
ATOM 1371 N N . ALA A 1 180 ? 3.093 -15.894 -30.705 1.00 69.31 180 ALA A N 1
ATOM 1372 C CA . ALA A 1 180 ? 4.518 -15.579 -30.834 1.00 69.31 180 ALA A CA 1
ATOM 1373 C C . ALA A 1 180 ? 5.167 -15.146 -29.504 1.00 69.31 180 ALA A C 1
ATOM 1375 O O . ALA A 1 180 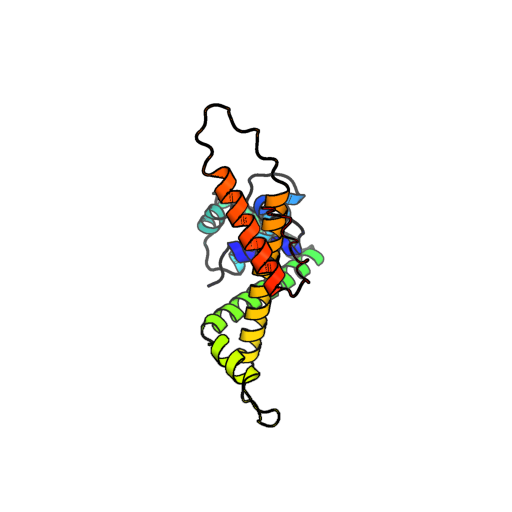? 6.295 -15.538 -29.209 1.00 69.31 180 ALA A O 1
ATOM 1376 N N . ILE A 1 181 ? 4.462 -14.356 -28.682 1.00 63.12 181 ILE A N 1
ATOM 1377 C CA . ILE A 1 181 ? 4.938 -13.975 -27.339 1.00 63.12 181 ILE A CA 1
ATOM 1378 C C . ILE A 1 181 ? 5.062 -15.219 -26.450 1.00 63.12 181 ILE A C 1
ATOM 1380 O O . ILE A 1 181 ? 6.052 -15.381 -25.741 1.00 63.12 181 ILE A O 1
ATOM 1384 N N . LEU A 1 182 ? 4.071 -16.108 -26.508 1.00 65.19 182 LEU A N 1
ATOM 1385 C CA . LEU A 1 182 ? 4.035 -17.363 -25.760 1.00 65.19 182 LEU A CA 1
ATOM 1386 C C . LEU A 1 182 ? 5.192 -18.308 -26.109 1.00 65.19 182 LEU A C 1
ATOM 1388 O O . LEU A 1 182 ? 5.802 -18.882 -25.206 1.00 65.19 182 LEU A O 1
ATOM 1392 N N . ASP A 1 183 ? 5.502 -18.461 -27.394 1.00 69.38 183 ASP A N 1
ATOM 1393 C CA . ASP A 1 183 ? 6.603 -19.311 -27.856 1.00 69.38 183 ASP A CA 1
ATOM 1394 C C . ASP A 1 183 ? 7.965 -18.779 -27.400 1.00 69.38 183 ASP A C 1
ATOM 1396 O O . ASP A 1 183 ? 8.787 -19.543 -26.886 1.00 69.38 183 ASP A O 1
ATOM 1400 N N . GLU A 1 184 ? 8.183 -17.466 -27.500 1.00 66.94 184 GLU A N 1
ATOM 1401 C CA . GLU A 1 184 ? 9.418 -16.833 -27.030 1.00 66.94 184 GLU A CA 1
ATOM 1402 C C . GLU A 1 184 ? 9.586 -16.999 -25.510 1.00 66.94 184 GLU A C 1
ATOM 1404 O O . GLU A 1 184 ? 10.668 -17.334 -25.024 1.00 66.94 184 GLU A O 1
ATOM 1409 N N . MET A 1 185 ? 8.501 -16.853 -24.741 1.00 56.62 185 MET A N 1
ATOM 1410 C CA . MET A 1 185 ? 8.517 -17.087 -23.294 1.00 56.62 185 MET A CA 1
ATOM 1411 C C . MET A 1 185 ? 8.885 -18.533 -22.933 1.00 56.62 185 MET A C 1
ATOM 1413 O O . MET A 1 185 ? 9.702 -18.754 -22.037 1.00 56.62 185 MET A O 1
ATOM 1417 N N . ASN A 1 186 ? 8.328 -19.519 -23.643 1.00 61.84 186 ASN A N 1
ATOM 1418 C CA . ASN A 1 186 ? 8.644 -20.934 -23.429 1.00 61.84 186 ASN A CA 1
ATOM 1419 C C . ASN A 1 186 ? 10.096 -21.267 -23.801 1.00 61.84 186 ASN A C 1
ATOM 1421 O O . ASN A 1 186 ? 10.743 -22.061 -23.112 1.00 61.84 186 ASN A O 1
ATOM 1425 N N . HIS A 1 187 ? 10.624 -20.631 -24.851 1.00 67.25 187 HIS A N 1
ATOM 1426 C CA . HIS A 1 187 ? 12.022 -20.763 -25.249 1.00 67.25 187 HIS A CA 1
ATOM 1427 C C . HIS A 1 187 ? 12.974 -20.233 -24.167 1.00 67.25 187 HIS A C 1
ATOM 1429 O O . HIS A 1 187 ? 13.924 -20.921 -23.786 1.00 67.25 187 HIS A O 1
ATOM 1435 N N . ILE A 1 188 ? 12.680 -19.054 -23.606 1.00 55.72 188 ILE A N 1
ATOM 1436 C CA . ILE A 1 188 ? 13.448 -18.450 -22.504 1.00 55.72 188 ILE A CA 1
ATOM 1437 C C . ILE A 1 188 ? 13.396 -19.323 -21.237 1.00 55.72 188 ILE A C 1
ATOM 1439 O O . ILE A 1 188 ? 14.394 -19.431 -20.523 1.00 55.72 188 ILE A O 1
ATOM 1443 N N . ALA A 1 189 ? 12.263 -19.980 -20.968 1.00 50.59 189 ALA A N 1
ATOM 1444 C CA . ALA A 1 189 ? 12.076 -20.856 -19.809 1.00 50.59 189 ALA A CA 1
ATOM 1445 C C . ALA A 1 189 ? 12.758 -22.236 -19.936 1.00 50.59 189 ALA A C 1
ATOM 1447 O O . ALA A 1 189 ? 12.781 -22.999 -18.968 1.00 50.59 189 ALA A O 1
ATOM 1448 N N . GLY A 1 190 ? 13.322 -22.579 -21.102 1.00 50.31 190 GLY A N 1
ATOM 1449 C CA . GLY A 1 190 ? 13.975 -23.871 -21.332 1.00 50.31 190 GLY A CA 1
ATOM 1450 C C . GLY A 1 190 ? 13.012 -25.065 -21.373 1.00 50.31 190 GLY A C 1
ATOM 1451 O O . GLY A 1 190 ? 13.450 -26.203 -21.192 1.00 50.31 190 GLY A O 1
ATOM 1452 N N . ALA A 1 191 ? 11.714 -24.833 -21.602 1.00 48.09 191 ALA A N 1
ATOM 1453 C CA . ALA A 1 191 ? 10.771 -25.917 -21.848 1.00 48.09 191 ALA A CA 1
ATOM 1454 C C . ALA A 1 191 ? 11.092 -26.568 -23.210 1.00 48.09 191 ALA A C 1
ATOM 1456 O O . ALA A 1 191 ? 11.355 -25.850 -24.177 1.00 48.09 191 ALA A O 1
ATOM 1457 N N . PRO A 1 192 ? 11.110 -27.910 -23.317 1.00 42.53 192 PRO A N 1
ATOM 1458 C CA . PRO A 1 192 ? 11.406 -28.576 -24.578 1.00 42.53 192 PRO A CA 1
ATOM 1459 C C . PRO A 1 192 ? 10.291 -28.264 -25.579 1.00 42.53 192 PRO A C 1
ATOM 1461 O O . PRO A 1 192 ? 9.162 -28.721 -25.419 1.00 42.53 192 PRO A O 1
ATOM 1464 N N . SER A 1 193 ? 10.603 -27.475 -26.603 1.00 47.94 193 SER A N 1
ATOM 1465 C CA . SER A 1 193 ? 9.723 -27.271 -27.746 1.00 47.94 193 SER A CA 1
ATOM 1466 C C . SER A 1 193 ? 9.543 -28.606 -28.472 1.00 47.94 193 SER A C 1
ATOM 1468 O O . SER A 1 193 ? 10.510 -29.196 -28.960 1.00 47.94 193 SER A O 1
ATOM 1470 N N . GLU A 1 194 ? 8.311 -29.121 -28.517 1.00 45.53 194 GLU A N 1
ATOM 1471 C CA . GLU A 1 194 ? 7.997 -30.262 -29.377 1.00 45.53 194 GLU A CA 1
ATOM 1472 C C . GLU A 1 194 ? 8.297 -29.889 -30.838 1.00 45.53 194 GLU A C 1
ATOM 1474 O O . GLU A 1 194 ? 7.963 -28.785 -31.281 1.00 45.53 194 GLU A O 1
ATOM 1479 N N . PRO A 1 195 ? 8.943 -30.776 -31.612 1.00 39.06 195 PRO A N 1
ATOM 1480 C CA . PRO A 1 195 ? 9.262 -30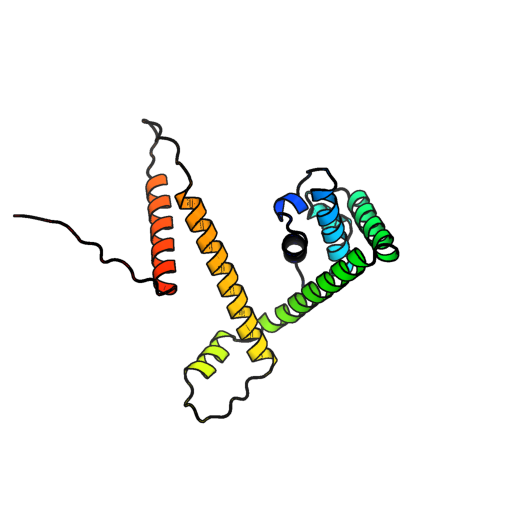.481 -32.994 1.00 39.06 195 PRO A CA 1
ATOM 1481 C C . PRO A 1 195 ? 7.977 -30.462 -33.825 1.00 39.06 195 PRO A C 1
ATOM 1483 O O . PRO A 1 195 ? 7.282 -31.472 -33.947 1.00 39.06 195 PRO A O 1
ATOM 1486 N N . VAL A 1 196 ? 7.696 -29.313 -34.441 1.00 41.25 196 VAL A N 1
ATOM 1487 C CA . VAL A 1 196 ? 6.657 -29.155 -35.463 1.00 41.25 196 VAL A CA 1
ATOM 1488 C C . VAL A 1 196 ? 6.968 -30.105 -36.624 1.00 41.25 196 VAL A C 1
ATOM 1490 O O . VAL A 1 196 ? 7.890 -29.876 -37.408 1.00 41.25 196 VAL A O 1
ATOM 1493 N N . GLN A 1 197 ? 6.211 -31.199 -36.729 1.00 36.00 197 GLN A N 1
ATOM 1494 C CA . GLN A 1 197 ? 6.207 -32.055 -37.912 1.00 36.00 197 GLN A CA 1
ATOM 1495 C C . GLN A 1 197 ? 5.483 -31.320 -39.041 1.00 36.00 197 GLN A C 1
ATOM 1497 O O . GLN A 1 197 ? 4.255 -31.273 -39.081 1.00 36.00 197 GLN A O 1
ATOM 1502 N N . LEU A 1 198 ? 6.248 -30.756 -39.974 1.00 36.38 198 LEU A N 1
ATOM 1503 C CA . LEU A 1 198 ? 5.711 -30.302 -41.252 1.00 36.38 198 LEU A CA 1
ATOM 1504 C C . LEU A 1 198 ? 5.384 -31.536 -42.102 1.00 36.38 198 LEU A C 1
ATOM 1506 O O . LEU A 1 198 ? 6.270 -32.184 -42.660 1.00 36.38 198 LEU A O 1
ATOM 1510 N N . GLN A 1 199 ? 4.100 -31.889 -42.151 1.00 35.12 199 GLN A N 1
ATOM 1511 C CA . GLN A 1 199 ? 3.570 -32.839 -43.120 1.00 35.12 199 GLN A CA 1
ATOM 1512 C C . GLN A 1 199 ? 3.543 -32.199 -44.515 1.00 35.12 199 GLN A C 1
ATOM 1514 O O . GLN A 1 199 ? 2.876 -31.192 -44.712 1.00 35.12 199 GLN A O 1
ATOM 1519 N N . GLY A 1 200 ? 4.238 -32.847 -45.453 1.00 36.81 200 GLY A N 1
ATOM 1520 C CA . GLY A 1 200 ? 3.784 -33.094 -46.824 1.00 36.81 200 GLY A CA 1
ATOM 1521 C C . GLY A 1 200 ? 3.696 -31.920 -47.800 1.00 36.81 200 GLY A C 1
ATOM 1522 O O . GLY A 1 200 ? 2.712 -31.196 -47.807 1.00 36.81 200 GLY A O 1
ATOM 1523 N N . GLU A 1 201 ? 4.610 -31.898 -48.769 1.00 34.78 201 GLU A N 1
ATOM 1524 C CA . GLU A 1 201 ? 4.228 -31.647 -50.162 1.00 34.78 201 GLU A CA 1
ATOM 1525 C C . GLU A 1 201 ? 4.793 -32.780 -51.030 1.00 34.78 201 GLU A C 1
ATOM 1527 O O . GLU A 1 201 ? 6.003 -32.925 -51.204 1.00 34.78 201 GLU A O 1
ATOM 1532 N N . GLU A 1 202 ? 3.882 -33.633 -51.505 1.00 37.97 202 GLU A N 1
ATOM 1533 C CA . GLU A 1 202 ? 4.074 -34.483 -52.678 1.00 37.97 202 GLU A CA 1
ATOM 1534 C C . GLU A 1 202 ? 4.003 -33.611 -53.939 1.00 37.97 202 GLU A C 1
ATOM 1536 O O . GLU A 1 202 ? 3.017 -32.897 -54.130 1.00 37.97 202 GLU A O 1
ATOM 1541 N N . ALA A 1 203 ? 5.014 -33.723 -54.804 1.00 35.72 203 ALA A N 1
ATOM 1542 C CA . ALA A 1 203 ? 4.893 -33.950 -56.251 1.00 35.72 203 ALA A CA 1
ATOM 1543 C C . ALA A 1 203 ? 6.285 -34.193 -56.855 1.00 35.72 203 ALA A C 1
ATOM 1545 O O . ALA A 1 203 ? 7.163 -33.313 -56.706 1.00 35.72 203 ALA A O 1
#

pLDDT: mean 77.51, std 17.2, range [34.78, 98.19]

Sequence (203 aa):
MMRIANIIHTVAIATGADMLDIVSDRRGPAFARPRHIAMFLTKECTPCTYREIGDAFNKLDHSTVRYAVEKIASEIKTDAGLRELITALKASIEYRTALADLDKVDVLGVARQIVLRPRHGSMAASTNELAALAVFALDLWEVASCAEAMAQSIRTIELPDPDPGADNTELPRLRLLADAILDEMNHIAGAPSEPVQLQGEEA

InterPro domains:
  IPR010921 Trp repressor/replication initiator [G3DSA:1.10.1750.10] (1-98)
  IPR010921 Trp repressor/replication initiator [SSF48295] (3-94)
  IPR013159 Chromosomal replication initiator, DnaA C-terminal [PF08299] (4-72)
  IPR013159 Chromosomal replication initiator, DnaA C-terminal [SM00760] (3-72)
  IPR013159 Chromosomal replication initiator, DnaA C-terminal [cd06571] (4-93)

Organism: NCBI:txid2865987